Protein AF-A0A0F8YES4-F1 (afdb_monomer_lite)

pLDDT: mean 79.98, std 15.82, range [35.81, 98.56]

Sequence (348 aa):
ATSRLIADAHFGFDPLTAIQRDLWSKVSSFEAATKLSTAVISNTTQPALLSLVVGNRALFRGIHTVIKDFGASEAFATRSGAITNSVLREFRRSIGLEEASFGAKVLRRTGFTRQEKWNRIISAVIGREFAKDMFRLLKIKPTDTRVRRALKEWTALDPDDLLKKGALAEDDLLMAAKRMSDRTQFRTGPLDLPFAWQSSVGGRMLTLYKSFGFNQARLFRDSVLQEVRRGNLRPLLPLVTTVPLAGEFSANVKAFIFLRDRPTDLTERILEDYFSVGAIGIIEGMLQSAALGKGTEFFAGPILSEGGDVLDVIGSERPGREAIKEGLKRIPVAGRGLSKSFAEATKP

Foldseek 3Di:
DVVVLLVCLVVVNDPDDPVRVVVLLQVLLLCLLQVVLLVLLLLLQLLLLCCLQQNPVLSVVLVVVCVVCVPVLLVLLVVLVLQDPVLVVLLCVLSSNDCPGLNVVSCVVSCVSVSLSVSLSSQLSSLLSSLVVLLVVCVVPVPPPVSQCSCCQQQVDHSVVCVVVVDQDSNSSSSSSNSRSCLSSQRDDPVNDDPVLSSDSVSSSLCSLVSQLVSSVVSCCVSDVVCVVVVNRSSVVSLVPRQLVSLLVSVVVVCVQVVHDADPDPVSSSVSSNLSHHCSVVVVVCVVCVVVVNNVCNSCDCCVVVVVVLVVVVVPPPPSLVVSLVVLCPRTPCSPVSSVVSVVVPDD

Secondary structure (DSSP, 8-state):
-HHHHHHHHHTT---S-HHHHHHHHHHHHHHHHHHHHHHHHHHTTHHHHTHHHH-HHHHHHHHHHHHH-HHHHHHHHHHTTTT-HHHHHHHHHHTT--TTSHHHHHHHHTTHHHHHHHHHHHHHHHHHHHHHHHHHHHHH-TT-HHHHHHIIIII---HHHHHHH-S--HHHHHHHHHHHHHHHTT---GGGS-HHHHSSHHHHHHHHHHHHHHHHHHHHIIIIIHHHHTT--TTHHHHHHHHHHHHHHHHHHHHHHHT-PPPSSHHHHHHHHHHHSTTHHHHHHHHHHHHTT-HHHHHHHHHHHHHHHHHHHHHSSS-HHHHHHHHHHTSTTTHHHHHHHHHHHT--

Organism: NCBI:txid412755

Radius of gyration: 22.11 Å; chains: 1; bounding box: 58×51×66 Å

Structure (mmCIF, N/CA/C/O backbone):
data_AF-A0A0F8YES4-F1
#
_entry.id   AF-A0A0F8YES4-F1
#
loop_
_atom_site.group_PDB
_atom_site.id
_atom_site.type_symbol
_atom_site.label_atom_id
_atom_site.label_alt_id
_atom_site.label_comp_id
_atom_site.label_asym_id
_atom_site.label_entity_id
_atom_site.label_seq_id
_atom_site.pdbx_PDB_ins_code
_atom_site.Cartn_x
_atom_site.Cartn_y
_atom_site.Cartn_z
_atom_site.occupancy
_atom_site.B_iso_or_equiv
_atom_site.auth_seq_id
_atom_site.auth_comp_id
_atom_site.auth_asym_id
_atom_site.auth_atom_id
_atom_site.pdbx_PDB_model_num
ATOM 1 N N . ALA A 1 1 ? 13.432 -32.695 -22.407 1.00 54.34 1 ALA A N 1
ATOM 2 C CA . ALA A 1 1 ? 14.240 -31.494 -22.094 1.00 54.34 1 ALA A CA 1
ATOM 3 C C . ALA A 1 1 ? 13.732 -30.786 -20.835 1.00 54.34 1 ALA A C 1
ATOM 5 O O . ALA A 1 1 ? 14.486 -30.663 -19.880 1.00 54.34 1 ALA A O 1
ATOM 6 N N . THR A 1 2 ? 12.452 -30.408 -20.777 1.00 46.53 2 THR A N 1
ATOM 7 C CA . THR A 1 2 ? 11.837 -29.681 -19.648 1.00 46.53 2 THR A CA 1
ATOM 8 C C . THR A 1 2 ? 11.883 -30.438 -18.314 1.00 46.53 2 THR A C 1
ATOM 10 O O . THR A 1 2 ? 12.174 -29.844 -17.285 1.00 46.53 2 THR A O 1
ATOM 13 N N . SER A 1 3 ? 11.680 -31.759 -18.327 1.00 59.94 3 SER A N 1
ATOM 14 C CA . SER A 1 3 ? 11.769 -32.616 -17.133 1.00 59.94 3 SER A CA 1
ATOM 15 C C . SER A 1 3 ? 13.176 -32.678 -16.527 1.00 59.94 3 SER A C 1
ATOM 17 O O . SER A 1 3 ? 13.315 -32.694 -15.309 1.00 59.94 3 SER A O 1
ATOM 19 N N . ARG A 1 4 ? 14.218 -32.651 -17.369 1.00 61.50 4 ARG A N 1
ATOM 20 C CA . ARG A 1 4 ? 15.623 -32.646 -16.933 1.00 61.50 4 ARG A CA 1
ATOM 21 C C . ARG A 1 4 ? 16.019 -31.291 -16.346 1.00 61.50 4 ARG A C 1
ATOM 23 O O . ARG A 1 4 ? 16.571 -31.251 -15.264 1.00 61.50 4 ARG A O 1
ATOM 30 N N . LEU A 1 5 ? 15.596 -30.195 -16.980 1.00 57.53 5 LEU A N 1
ATOM 31 C CA . LEU A 1 5 ? 15.745 -28.824 -16.469 1.00 57.53 5 LEU A CA 1
ATOM 32 C C . LEU A 1 5 ? 15.110 -28.619 -15.082 1.00 57.53 5 LEU A C 1
ATOM 34 O O . LEU A 1 5 ? 15.689 -27.949 -14.234 1.00 57.53 5 LEU A O 1
ATOM 38 N N . ILE A 1 6 ? 13.926 -29.196 -14.849 1.00 59.00 6 ILE A N 1
ATOM 39 C CA . ILE A 1 6 ? 13.244 -29.135 -13.546 1.00 59.00 6 ILE A CA 1
ATOM 40 C C . ILE A 1 6 ? 13.984 -29.981 -12.503 1.00 59.00 6 ILE A C 1
ATOM 42 O O . ILE A 1 6 ? 14.136 -29.534 -11.369 1.00 59.00 6 ILE A O 1
ATOM 46 N N . ALA A 1 7 ? 14.458 -31.173 -12.878 1.00 69.75 7 ALA A N 1
ATOM 47 C CA . ALA A 1 7 ? 15.242 -32.029 -11.991 1.00 69.75 7 ALA A CA 1
ATOM 48 C C . ALA A 1 7 ? 16.592 -31.387 -11.623 1.00 69.75 7 ALA A C 1
ATOM 50 O O . ALA A 1 7 ? 16.930 -31.316 -10.448 1.00 69.75 7 ALA A O 1
ATOM 51 N N . ASP A 1 8 ? 17.317 -30.840 -12.597 1.00 69.94 8 ASP A N 1
ATOM 52 C CA . ASP A 1 8 ? 18.602 -30.167 -12.384 1.00 69.94 8 ASP A CA 1
ATOM 53 C C . ASP A 1 8 ? 18.431 -28.945 -11.466 1.00 69.94 8 ASP A C 1
ATOM 55 O O . ASP A 1 8 ? 19.148 -28.812 -10.474 1.00 69.94 8 ASP A O 1
ATOM 59 N N . ALA A 1 9 ? 17.394 -28.128 -11.697 1.00 60.19 9 ALA A N 1
ATOM 60 C CA . ALA A 1 9 ? 17.043 -27.025 -10.801 1.00 60.19 9 ALA A CA 1
ATOM 61 C C . ALA A 1 9 ? 16.655 -27.504 -9.387 1.00 60.19 9 ALA A C 1
ATOM 63 O O . ALA A 1 9 ? 16.973 -26.833 -8.405 1.00 60.19 9 ALA A O 1
ATOM 64 N N . HIS A 1 10 ? 15.996 -28.663 -9.263 1.00 66.44 10 HIS A N 1
ATOM 65 C CA . HIS A 1 10 ? 15.634 -29.264 -7.975 1.00 66.44 10 HIS A CA 1
ATOM 66 C C . HIS A 1 10 ? 16.863 -29.705 -7.167 1.00 66.44 10 HIS A C 1
ATOM 68 O O . HIS A 1 10 ? 16.873 -29.566 -5.946 1.00 66.44 10 HIS A O 1
ATOM 74 N N . PHE A 1 11 ? 17.920 -30.165 -7.841 1.00 76.69 11 PHE A N 1
ATOM 75 C CA . PHE A 1 11 ? 19.194 -30.540 -7.219 1.00 76.69 11 PHE A CA 1
ATOM 76 C C . PHE A 1 11 ? 20.197 -29.377 -7.115 1.00 76.69 11 PHE A C 1
ATOM 78 O O . PHE A 1 11 ? 21.345 -29.586 -6.731 1.00 76.69 11 PHE A O 1
ATOM 85 N N . GLY A 1 12 ? 19.778 -28.146 -7.431 1.00 66.00 12 GLY A N 1
ATOM 86 C CA . GLY A 1 12 ? 20.630 -26.959 -7.349 1.00 66.00 12 GLY A CA 1
ATOM 87 C C . GLY A 1 12 ? 21.681 -26.857 -8.458 1.00 66.00 12 GLY A C 1
ATOM 88 O O . GLY A 1 12 ? 22.558 -25.996 -8.382 1.00 66.00 12 GLY A O 1
ATOM 89 N N . PHE A 1 13 ? 21.598 -27.695 -9.495 1.00 72.06 13 PHE A N 1
ATOM 90 C CA . PHE A 1 13 ? 22.402 -27.527 -10.696 1.00 72.06 13 PHE A CA 1
ATOM 91 C C . PHE A 1 13 ? 21.829 -26.370 -11.502 1.00 72.06 13 PHE A C 1
ATOM 93 O O . PHE A 1 13 ? 20.668 -26.388 -11.905 1.00 72.06 13 PHE A O 1
ATOM 100 N N . ASP A 1 14 ? 22.651 -25.348 -11.720 1.00 66.19 14 ASP A N 1
ATOM 101 C CA . ASP A 1 14 ? 22.306 -24.247 -12.605 1.00 66.19 14 ASP A CA 1
ATOM 102 C C . ASP A 1 14 ? 22.480 -24.724 -14.054 1.00 66.19 14 ASP A C 1
ATOM 104 O O . ASP A 1 14 ? 23.613 -24.939 -14.495 1.00 66.19 14 ASP A O 1
ATOM 108 N N . PRO A 1 15 ? 21.386 -24.929 -14.807 1.00 67.75 15 PRO A N 1
ATOM 109 C CA . PRO A 1 15 ? 21.458 -25.460 -16.162 1.00 67.75 15 PRO A CA 1
ATOM 110 C C . PRO A 1 15 ? 21.992 -24.416 -17.154 1.00 67.75 15 PRO A C 1
ATOM 112 O O . PRO A 1 15 ? 22.186 -24.730 -18.329 1.00 67.75 15 PRO A O 1
ATOM 115 N N . LEU A 1 16 ? 22.192 -23.167 -16.712 1.00 74.31 16 LEU A N 1
ATOM 116 C CA . LEU A 1 16 ? 22.628 -22.072 -17.559 1.00 74.31 16 LEU A CA 1
ATOM 117 C C . LEU A 1 16 ? 24.151 -21.960 -17.585 1.00 74.31 16 LEU A C 1
ATOM 119 O O . LEU A 1 16 ? 24.831 -21.850 -16.560 1.00 74.31 16 LEU A O 1
ATOM 123 N N . THR A 1 17 ? 24.699 -21.868 -18.793 1.00 82.75 17 THR A N 1
ATOM 124 C CA . THR A 1 17 ? 26.107 -21.508 -18.971 1.00 82.75 17 THR A CA 1
ATOM 125 C C . THR A 1 17 ? 26.378 -20.104 -18.412 1.00 82.75 17 THR A C 1
ATOM 127 O O . THR A 1 17 ? 25.471 -19.280 -18.265 1.00 82.75 17 THR A O 1
ATOM 130 N N . ALA A 1 18 ? 27.640 -19.787 -18.099 1.00 78.56 18 ALA A N 1
ATOM 131 C CA . ALA A 1 18 ? 28.016 -18.447 -17.630 1.00 78.56 18 ALA A CA 1
ATOM 132 C C . ALA A 1 18 ? 27.564 -17.335 -18.604 1.00 78.56 18 ALA A C 1
ATOM 134 O O . ALA A 1 18 ? 27.086 -16.289 -18.172 1.00 78.56 18 ALA A O 1
ATOM 135 N N . ILE A 1 19 ? 27.633 -17.606 -19.912 1.00 75.38 19 ILE A N 1
ATOM 136 C CA . ILE A 1 19 ? 27.174 -16.699 -20.973 1.00 75.38 19 ILE A CA 1
ATOM 137 C C . ILE A 1 19 ? 25.654 -16.520 -20.921 1.00 75.38 19 ILE A C 1
ATOM 139 O O . ILE A 1 19 ? 25.164 -15.394 -20.979 1.00 75.38 19 ILE A O 1
ATOM 143 N N . GLN A 1 20 ? 24.897 -17.611 -20.773 1.00 76.06 20 GLN A N 1
ATOM 144 C CA . GLN A 1 20 ? 23.442 -17.534 -20.654 1.00 76.06 20 GLN A CA 1
ATOM 145 C C . GLN A 1 20 ? 23.027 -16.752 -19.407 1.00 76.06 20 GLN A C 1
ATOM 147 O O . GLN A 1 20 ? 22.121 -15.932 -19.491 1.00 76.06 20 GLN A O 1
ATOM 152 N N . ARG A 1 21 ? 23.705 -16.942 -18.269 1.00 76.06 21 ARG A N 1
ATOM 153 C CA . ARG A 1 21 ? 23.451 -16.161 -17.049 1.00 76.06 21 ARG A CA 1
ATOM 154 C C . ARG A 1 21 ? 23.686 -14.670 -17.235 1.00 76.06 21 ARG A C 1
ATOM 156 O O . ARG A 1 21 ? 22.843 -13.874 -16.827 1.00 76.06 21 ARG A O 1
ATOM 163 N N . ASP A 1 22 ? 24.806 -14.293 -17.842 1.00 77.12 22 ASP A N 1
ATOM 164 C CA . ASP A 1 22 ? 25.120 -12.888 -18.108 1.00 77.12 22 ASP A CA 1
ATOM 165 C C . ASP A 1 22 ? 24.090 -12.258 -19.059 1.00 77.12 22 ASP A C 1
ATOM 167 O O . ASP A 1 22 ? 23.549 -11.185 -18.775 1.00 77.12 22 ASP A O 1
ATOM 171 N N . LEU A 1 23 ? 23.732 -12.961 -20.139 1.00 75.19 23 LEU A N 1
ATOM 172 C CA . LEU A 1 23 ? 22.692 -12.519 -21.067 1.00 75.19 23 LEU A CA 1
ATOM 173 C C . LEU A 1 23 ? 21.337 -12.363 -20.360 1.00 75.19 23 LEU A C 1
ATOM 175 O O . LEU A 1 23 ? 20.699 -11.316 -20.477 1.00 75.19 23 LEU A O 1
ATOM 179 N N . TRP A 1 24 ? 20.924 -13.355 -19.569 1.00 74.00 24 TRP A N 1
ATOM 180 C CA . TRP A 1 24 ? 19.676 -13.312 -18.806 1.00 74.00 24 TRP A CA 1
ATOM 181 C C . TRP A 1 24 ? 19.656 -12.187 -17.777 1.00 74.00 24 TRP A C 1
ATOM 183 O O . TRP A 1 24 ? 18.638 -11.512 -17.639 1.00 74.00 24 TRP A O 1
ATOM 193 N N . SER A 1 25 ? 20.766 -11.941 -17.083 1.00 76.12 25 SER A N 1
ATOM 194 C CA . SER A 1 25 ? 20.894 -10.829 -16.138 1.00 76.12 25 SER A CA 1
ATOM 195 C C . SER A 1 25 ? 20.728 -9.476 -16.837 1.00 76.12 25 SER A C 1
ATOM 197 O O . SER A 1 25 ? 20.032 -8.590 -16.330 1.00 76.12 25 SER A O 1
ATOM 199 N N . LYS A 1 26 ? 21.288 -9.324 -18.044 1.00 77.69 26 LYS A N 1
ATOM 200 C CA . LYS A 1 26 ? 21.154 -8.112 -18.866 1.00 77.69 26 LYS A CA 1
ATOM 201 C C . LYS A 1 26 ? 19.730 -7.910 -19.376 1.00 77.69 26 LYS A C 1
ATOM 203 O O . LYS A 1 26 ? 19.202 -6.809 -19.222 1.00 77.69 26 LYS A O 1
ATOM 208 N N . VAL A 1 27 ? 19.097 -8.954 -19.914 1.00 77.94 27 VAL A N 1
ATOM 209 C CA . VAL A 1 27 ? 17.692 -8.913 -20.360 1.00 77.94 27 VAL A CA 1
ATOM 210 C C . VAL A 1 27 ? 16.773 -8.602 -19.181 1.00 77.94 27 VAL A C 1
ATOM 212 O O . VAL A 1 27 ? 15.973 -7.673 -19.257 1.00 77.94 27 VAL A O 1
ATOM 215 N N . SER A 1 28 ? 16.961 -9.283 -18.048 1.00 75.44 28 SER A N 1
ATOM 216 C CA . SER A 1 28 ? 16.173 -9.047 -16.834 1.00 75.44 28 SER A CA 1
ATOM 217 C C . SER A 1 28 ? 16.349 -7.631 -16.303 1.00 75.44 28 SER A C 1
ATOM 219 O O . SER A 1 28 ? 15.376 -6.974 -15.946 1.00 75.44 28 SER A O 1
ATOM 221 N N . SER A 1 29 ? 17.583 -7.124 -16.306 1.00 74.06 29 SER A N 1
ATOM 222 C CA . SER A 1 29 ? 17.889 -5.747 -15.918 1.00 74.06 29 SER A CA 1
ATOM 223 C C . SER A 1 29 ? 17.248 -4.722 -16.851 1.00 74.06 29 SER A C 1
ATOM 225 O O . SER A 1 29 ? 16.812 -3.673 -16.380 1.00 74.06 29 SER A O 1
ATOM 227 N N . PHE A 1 30 ? 17.198 -4.997 -18.156 1.00 78.06 30 PHE A N 1
ATOM 228 C CA . PHE A 1 30 ? 16.570 -4.125 -19.147 1.00 78.06 30 PHE A CA 1
ATOM 229 C C . PHE A 1 30 ? 15.042 -4.136 -19.033 1.00 78.06 30 PHE A C 1
ATOM 231 O O . PHE A 1 30 ? 14.427 -3.069 -19.005 1.00 78.06 30 PHE A O 1
ATOM 238 N N . GLU A 1 31 ? 14.427 -5.310 -18.897 1.00 78.06 31 GLU A N 1
ATOM 239 C CA . GLU A 1 31 ? 12.991 -5.428 -18.636 1.00 78.06 31 GLU A CA 1
ATOM 240 C C . GLU A 1 31 ? 12.604 -4.746 -17.323 1.00 78.06 31 GLU A C 1
ATOM 242 O O . GLU A 1 31 ? 11.646 -3.981 -17.277 1.00 78.06 31 GLU A O 1
ATOM 247 N N . ALA A 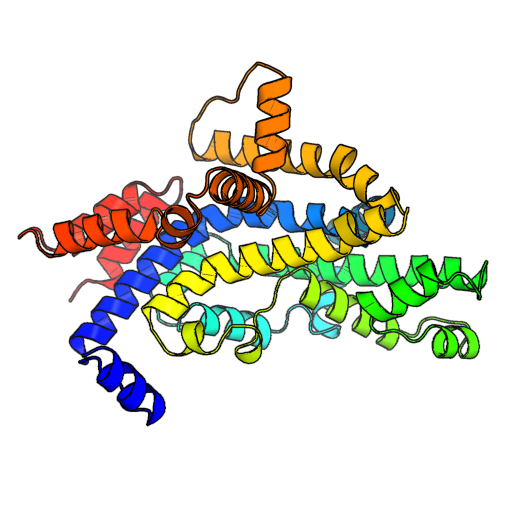1 32 ? 13.363 -4.989 -16.252 1.00 74.06 32 ALA A N 1
ATOM 248 C CA . ALA A 1 32 ? 13.165 -4.316 -14.978 1.00 74.06 32 ALA A CA 1
ATOM 249 C C . ALA A 1 32 ? 13.298 -2.798 -15.149 1.00 74.06 32 ALA A C 1
ATOM 251 O O . ALA A 1 32 ? 12.436 -2.055 -14.704 1.00 74.06 32 ALA A O 1
ATOM 252 N N . ALA A 1 33 ? 14.327 -2.313 -15.842 1.00 74.44 33 ALA A N 1
ATOM 253 C CA . ALA A 1 33 ? 14.515 -0.888 -16.099 1.00 74.44 33 ALA A CA 1
ATOM 254 C C . ALA A 1 33 ? 13.335 -0.253 -16.856 1.00 74.44 33 ALA A C 1
ATOM 256 O O . ALA A 1 33 ? 12.814 0.774 -16.425 1.00 74.44 33 ALA A O 1
ATOM 257 N N . THR A 1 34 ? 12.912 -0.858 -17.965 1.00 74.31 34 THR A N 1
ATOM 258 C CA . THR A 1 34 ? 11.830 -0.355 -18.827 1.00 74.31 34 THR A CA 1
ATOM 259 C C . THR A 1 34 ? 10.483 -0.411 -18.111 1.00 74.31 34 THR A C 1
ATOM 261 O O . THR A 1 34 ? 9.856 0.628 -17.896 1.00 74.31 34 THR A O 1
ATOM 264 N N . LYS A 1 35 ? 10.065 -1.592 -17.652 1.00 74.38 35 LYS A N 1
ATOM 265 C CA . LYS A 1 35 ? 8.746 -1.805 -17.046 1.00 74.38 35 LYS A CA 1
ATOM 266 C C . LYS A 1 35 ? 8.640 -1.204 -15.644 1.00 74.38 35 LYS A C 1
ATOM 268 O O . LYS A 1 35 ? 7.588 -0.683 -15.290 1.00 74.38 35 LYS A O 1
ATOM 273 N N . LEU A 1 36 ? 9.703 -1.197 -14.831 1.00 73.25 36 LEU A N 1
ATOM 274 C CA . LEU A 1 36 ? 9.626 -0.546 -13.515 1.00 73.25 36 LEU A CA 1
ATOM 275 C C . LEU A 1 36 ? 9.651 0.979 -13.623 1.00 73.25 36 LEU A C 1
ATOM 277 O O . LEU A 1 36 ? 9.106 1.646 -12.747 1.00 73.25 36 LEU A O 1
ATOM 281 N N . SER A 1 37 ? 10.231 1.547 -14.688 1.00 69.25 37 SER A N 1
ATOM 282 C CA . SER A 1 37 ? 10.162 2.996 -14.912 1.00 69.25 37 SER A CA 1
ATOM 283 C C . SER A 1 37 ? 8.729 3.477 -15.157 1.00 69.25 37 SER A C 1
ATOM 285 O O . SER A 1 37 ? 8.350 4.523 -14.637 1.00 69.25 37 SER A O 1
ATOM 287 N N . THR A 1 38 ? 7.901 2.688 -15.848 1.00 69.88 38 THR A N 1
ATOM 288 C CA . THR A 1 38 ? 6.464 2.972 -15.985 1.00 69.88 38 THR A CA 1
ATOM 289 C C . THR A 1 38 ? 5.684 2.567 -14.734 1.00 69.88 38 THR A C 1
ATOM 291 O O . THR A 1 38 ? 4.716 3.240 -14.371 1.00 69.88 38 THR A O 1
ATOM 294 N N . ALA A 1 39 ? 6.139 1.533 -14.014 1.00 75.00 39 ALA A N 1
ATOM 295 C CA . ALA A 1 39 ? 5.530 1.102 -12.760 1.00 75.00 39 ALA A CA 1
ATOM 296 C C . ALA A 1 39 ? 5.597 2.166 -11.659 1.00 75.00 39 ALA A C 1
ATOM 298 O O . ALA A 1 39 ? 4.693 2.189 -10.835 1.00 75.00 39 ALA A O 1
ATOM 299 N N . VAL A 1 40 ? 6.594 3.067 -11.664 1.00 77.25 40 VAL A N 1
ATOM 300 C CA . VAL A 1 40 ? 6.631 4.280 -10.814 1.00 77.25 40 VAL A CA 1
ATOM 301 C C . VAL A 1 40 ? 5.272 4.980 -10.857 1.00 77.25 40 VAL A C 1
ATOM 303 O O . VAL A 1 40 ? 4.650 5.208 -9.826 1.00 77.25 40 VAL A O 1
ATOM 306 N N . ILE A 1 41 ? 4.734 5.241 -12.048 1.00 71.75 41 ILE A N 1
ATOM 307 C CA . ILE A 1 41 ? 3.496 6.016 -12.184 1.00 71.75 41 ILE A CA 1
ATOM 308 C C . ILE A 1 41 ? 2.292 5.244 -11.629 1.00 71.75 41 ILE A C 1
ATOM 310 O O . ILE A 1 41 ? 1.465 5.804 -10.906 1.00 71.75 41 ILE A O 1
ATOM 314 N N . SER A 1 42 ? 2.218 3.942 -11.912 1.00 75.12 42 SER A N 1
ATOM 315 C CA . SER A 1 42 ? 1.170 3.079 -11.358 1.00 75.12 42 SER A CA 1
ATOM 316 C C . SER A 1 42 ? 1.295 2.941 -9.835 1.00 75.12 42 SER A C 1
ATOM 318 O O . SER A 1 42 ? 0.282 2.952 -9.133 1.00 75.12 42 SER A O 1
ATOM 320 N N . ASN A 1 43 ? 2.518 2.912 -9.294 1.00 81.94 43 ASN A N 1
ATOM 321 C CA . ASN A 1 43 ? 2.772 2.851 -7.856 1.00 81.94 43 ASN A CA 1
ATOM 322 C C . ASN A 1 43 ? 2.322 4.110 -7.118 1.00 81.94 43 ASN A C 1
ATOM 324 O O . ASN A 1 43 ? 2.000 4.025 -5.934 1.00 81.94 43 ASN A O 1
ATOM 328 N N . THR A 1 44 ? 2.268 5.268 -7.781 1.00 80.62 44 THR A N 1
ATOM 329 C CA . THR A 1 44 ? 1.897 6.539 -7.131 1.00 80.62 44 THR A CA 1
ATOM 330 C C . THR A 1 44 ? 0.453 6.515 -6.653 1.00 80.62 44 THR A C 1
ATOM 332 O O . THR A 1 44 ? 0.093 7.213 -5.713 1.00 80.62 44 THR A O 1
ATOM 335 N N . THR A 1 45 ? -0.368 5.670 -7.274 1.00 82.25 45 THR A N 1
ATOM 336 C CA . THR A 1 45 ? -1.782 5.510 -6.932 1.00 82.25 45 THR A CA 1
ATOM 337 C C . THR A 1 45 ? -2.035 4.472 -5.845 1.00 82.25 45 THR A C 1
ATOM 339 O O . THR A 1 45 ? -3.137 4.425 -5.304 1.00 82.25 45 THR A O 1
ATOM 342 N N . GLN A 1 46 ? -1.034 3.670 -5.457 1.00 84.00 46 GLN A N 1
ATOM 343 C CA . GLN A 1 46 ? -1.205 2.656 -4.411 1.00 84.00 46 GLN A CA 1
ATOM 344 C C . GLN A 1 46 ? -1.761 3.219 -3.094 1.00 84.00 46 GLN A C 1
ATOM 346 O O . GLN A 1 46 ? -2.641 2.568 -2.528 1.00 84.00 46 GLN A O 1
ATOM 351 N N . PRO A 1 47 ? -1.338 4.404 -2.595 1.00 88.94 47 PRO A N 1
ATOM 352 C CA . PRO A 1 47 ? -1.936 4.991 -1.400 1.00 88.94 47 PRO A CA 1
ATOM 353 C C . PRO A 1 47 ? -3.454 5.151 -1.494 1.00 88.94 47 PRO A C 1
ATOM 355 O O . PRO A 1 47 ? -4.154 4.969 -0.501 1.00 88.94 47 PRO A O 1
ATOM 358 N N . ALA A 1 48 ? -3.986 5.427 -2.686 1.00 88.94 48 ALA A N 1
ATOM 359 C CA . ALA A 1 48 ? -5.422 5.541 -2.894 1.00 88.94 48 ALA A CA 1
ATOM 360 C C . ALA A 1 48 ? -6.140 4.207 -2.666 1.00 88.94 48 ALA A C 1
ATOM 362 O O . ALA A 1 48 ? -7.218 4.201 -2.078 1.00 88.94 48 ALA A O 1
ATOM 363 N N . LEU A 1 49 ? -5.531 3.071 -3.021 1.00 88.69 49 LEU A N 1
ATOM 364 C CA . LEU A 1 49 ? -6.107 1.745 -2.771 1.00 88.69 49 LEU A CA 1
ATOM 365 C C . LEU A 1 49 ? -6.211 1.416 -1.275 1.00 88.69 49 LEU A C 1
ATOM 367 O O . LEU A 1 49 ? -7.091 0.647 -0.890 1.00 88.69 49 LEU A O 1
ATOM 371 N N . LEU A 1 50 ? -5.402 2.040 -0.403 1.00 92.25 50 LEU A N 1
ATOM 372 C CA . LEU A 1 50 ? -5.581 1.888 1.047 1.00 92.25 50 LEU A CA 1
ATOM 373 C C . LEU A 1 50 ? -6.945 2.401 1.520 1.00 92.25 50 LEU A C 1
ATOM 375 O O . LEU A 1 50 ? -7.448 1.917 2.533 1.00 92.25 50 LEU A O 1
ATOM 379 N N . SER A 1 51 ? -7.580 3.329 0.797 1.00 94.00 51 SER A N 1
ATOM 380 C CA . SER A 1 51 ? -8.927 3.793 1.144 1.00 94.00 51 SER A CA 1
ATOM 381 C C . SER A 1 51 ? -9.965 2.668 1.153 1.00 94.00 51 SER A C 1
ATOM 383 O O . SER A 1 51 ? -10.884 2.718 1.968 1.00 94.00 51 SER A O 1
ATOM 385 N N . LEU A 1 52 ? -9.783 1.623 0.336 1.00 91.81 52 LEU A N 1
ATOM 386 C CA . LEU A 1 52 ? -10.651 0.439 0.301 1.00 91.81 52 LEU A CA 1
ATOM 387 C C . LEU A 1 52 ? -10.630 -0.328 1.624 1.00 91.81 52 LEU A C 1
ATOM 389 O O . LEU A 1 52 ? -11.619 -0.946 2.007 1.00 91.81 52 LEU A O 1
ATOM 393 N N . VAL A 1 53 ? -9.501 -0.262 2.327 1.00 92.12 53 VAL A N 1
ATOM 394 C CA . VAL A 1 53 ? -9.274 -0.933 3.605 1.00 92.12 53 VAL A CA 1
ATOM 395 C C . VAL A 1 53 ? -9.653 -0.021 4.765 1.00 92.12 53 VAL A C 1
ATOM 397 O O . VAL A 1 53 ? -10.460 -0.371 5.624 1.00 92.12 53 VAL A O 1
ATOM 400 N N . VAL A 1 54 ? -9.042 1.163 4.808 1.00 93.88 54 VAL A N 1
ATOM 401 C CA . VAL A 1 54 ? -9.063 2.027 5.994 1.00 93.88 54 VAL A CA 1
ATOM 402 C C . VAL A 1 54 ? -10.158 3.093 5.938 1.00 93.88 54 VAL A C 1
ATOM 404 O O . VAL A 1 54 ? -10.486 3.723 6.947 1.00 93.88 54 VAL A O 1
ATOM 407 N N . GLY A 1 55 ? -10.766 3.287 4.768 1.00 93.56 55 GLY A N 1
ATOM 408 C CA . GLY A 1 55 ? -11.658 4.400 4.471 1.00 93.56 55 GLY A CA 1
ATOM 409 C C . GLY A 1 55 ? -10.922 5.726 4.250 1.00 93.56 55 GLY A C 1
ATOM 410 O O . GLY A 1 55 ? -9.794 5.947 4.697 1.00 93.56 55 GLY A O 1
ATOM 411 N N . ASN A 1 56 ? -11.617 6.661 3.605 1.00 93.69 56 ASN A N 1
ATOM 412 C CA . ASN A 1 56 ? -11.068 7.959 3.197 1.00 93.69 56 ASN A CA 1
ATOM 413 C C . ASN A 1 56 ? -10.548 8.791 4.374 1.00 93.69 56 ASN A C 1
ATOM 415 O O . ASN A 1 56 ? -9.510 9.437 4.279 1.00 93.69 56 ASN A O 1
ATOM 419 N N . ARG A 1 57 ? -11.240 8.757 5.518 1.00 93.44 57 ARG A N 1
ATOM 420 C CA . ARG A 1 57 ? -10.877 9.574 6.684 1.00 93.44 57 ARG A CA 1
ATOM 421 C C . ARG A 1 57 ? -9.504 9.209 7.258 1.00 93.44 57 ARG A C 1
ATOM 423 O O . ARG A 1 57 ? -8.785 10.099 7.711 1.00 93.44 57 ARG A O 1
ATOM 430 N N . ALA A 1 58 ? -9.170 7.920 7.312 1.00 93.75 58 ALA A N 1
ATOM 431 C CA . ALA A 1 58 ? -7.867 7.460 7.789 1.00 93.75 58 ALA A CA 1
ATOM 432 C C . ALA A 1 58 ? -6.782 7.724 6.735 1.00 93.75 58 ALA A C 1
ATOM 434 O O . ALA A 1 58 ? -5.715 8.223 7.087 1.00 93.75 58 ALA A O 1
ATOM 435 N N . LEU A 1 59 ? -7.096 7.496 5.452 1.00 94.00 59 LEU A N 1
ATOM 436 C CA . LEU A 1 59 ? -6.214 7.820 4.329 1.00 94.00 59 LEU A CA 1
ATOM 437 C C . LEU A 1 59 ? -5.793 9.298 4.343 1.00 94.00 59 LEU A C 1
ATOM 439 O O . LEU A 1 59 ? -4.604 9.597 4.426 1.00 94.00 59 LEU A O 1
ATOM 443 N N . PHE A 1 60 ? -6.754 10.226 4.309 1.00 94.50 60 PHE A N 1
ATOM 444 C CA . PHE A 1 60 ? -6.459 11.657 4.213 1.00 94.50 60 PHE A CA 1
ATOM 445 C C . PHE A 1 60 ? -5.751 12.196 5.453 1.00 94.50 60 PHE A C 1
ATOM 447 O O . PHE A 1 60 ? -4.834 13.001 5.316 1.00 94.50 60 PHE A O 1
ATOM 454 N N . ARG A 1 61 ? -6.103 11.725 6.658 1.00 96.31 61 ARG A N 1
ATOM 455 C CA . ARG A 1 61 ? -5.340 12.076 7.866 1.00 96.31 61 ARG A CA 1
ATOM 456 C C . ARG A 1 61 ? -3.914 11.559 7.807 1.00 96.31 61 ARG A C 1
ATOM 458 O O . ARG A 1 61 ? -3.011 12.310 8.150 1.00 96.31 61 ARG A O 1
ATOM 465 N N . GLY A 1 62 ? -3.713 10.319 7.361 1.00 95.50 62 GLY A N 1
ATOM 466 C CA . GLY A 1 62 ? -2.380 9.747 7.225 1.00 95.50 62 GLY A CA 1
ATOM 467 C C . GLY A 1 62 ? -1.518 10.543 6.247 1.00 95.50 62 GLY A C 1
ATOM 468 O O . GLY A 1 62 ? -0.415 10.949 6.604 1.00 95.50 62 GLY A O 1
ATOM 469 N N . ILE A 1 63 ? -2.055 10.858 5.064 1.00 94.69 63 ILE A N 1
ATOM 470 C CA . ILE A 1 63 ? -1.387 11.711 4.068 1.00 94.69 63 ILE A CA 1
ATOM 471 C C . ILE A 1 63 ? -1.084 13.093 4.653 1.00 94.69 63 ILE A C 1
ATOM 473 O O . ILE A 1 63 ? 0.056 13.544 4.595 1.00 94.69 63 ILE A O 1
ATOM 477 N N . HIS A 1 64 ? -2.073 13.747 5.266 1.00 96.38 64 HIS A N 1
ATOM 478 C CA . HIS A 1 64 ? -1.889 15.058 5.884 1.00 96.38 64 HIS A CA 1
ATOM 479 C C . HIS A 1 64 ? -0.806 15.033 6.972 1.00 96.38 64 HIS A C 1
ATOM 481 O O . HIS A 1 64 ? 0.003 15.952 7.049 1.00 96.38 64 HIS A O 1
ATOM 487 N N . THR A 1 65 ? -0.737 13.980 7.795 1.00 97.38 65 THR A N 1
ATOM 488 C CA . THR A 1 65 ? 0.330 13.836 8.793 1.00 97.38 65 THR A CA 1
ATOM 489 C C . THR A 1 65 ? 1.708 13.700 8.149 1.00 97.38 65 THR A C 1
ATOM 491 O O . THR A 1 65 ? 2.639 14.350 8.615 1.00 97.38 65 THR A O 1
ATOM 494 N N . VAL A 1 66 ? 1.837 12.926 7.068 1.00 96.44 66 VAL A N 1
ATOM 495 C CA . VAL A 1 66 ? 3.106 12.798 6.333 1.00 96.44 66 VAL A CA 1
ATOM 496 C C . VAL A 1 66 ? 3.528 14.124 5.701 1.00 96.44 66 VAL A C 1
ATOM 498 O O . VAL A 1 66 ? 4.706 14.460 5.745 1.00 96.44 66 VAL A O 1
ATOM 501 N N . ILE A 1 67 ? 2.584 14.890 5.146 1.00 95.88 67 ILE A N 1
ATOM 502 C CA . ILE A 1 67 ? 2.861 16.210 4.558 1.00 95.88 67 ILE A CA 1
ATOM 503 C C . ILE A 1 67 ? 3.274 17.214 5.638 1.00 95.88 67 ILE A C 1
ATOM 505 O O . ILE A 1 67 ? 4.225 17.964 5.444 1.00 95.88 67 ILE A O 1
ATOM 509 N N . LYS A 1 68 ? 2.567 17.229 6.774 1.00 97.81 68 LYS A N 1
ATOM 510 C CA . LYS A 1 68 ? 2.824 18.173 7.866 1.00 97.81 68 LYS A CA 1
ATOM 511 C C . LYS A 1 68 ? 4.174 17.928 8.540 1.00 97.81 68 LYS A C 1
ATOM 513 O O . LYS A 1 68 ? 4.845 18.886 8.903 1.00 97.81 68 LYS A O 1
ATOM 518 N N . ASP A 1 69 ? 4.538 16.665 8.744 1.00 97.75 69 ASP A N 1
ATOM 519 C CA . ASP A 1 69 ? 5.777 16.288 9.421 1.00 97.75 69 ASP A CA 1
ATOM 520 C C . ASP A 1 69 ? 6.347 14.997 8.822 1.00 97.75 69 ASP A C 1
ATOM 522 O O . ASP A 1 69 ? 6.137 13.876 9.312 1.00 97.75 69 ASP A O 1
ATOM 526 N N . PHE A 1 70 ? 7.057 15.167 7.707 1.00 96.69 70 PHE A N 1
ATOM 527 C CA . PHE A 1 70 ? 7.680 14.058 6.996 1.00 96.69 70 PHE A CA 1
ATOM 528 C C . PHE A 1 70 ? 8.766 13.383 7.842 1.00 96.69 70 PHE A C 1
ATOM 530 O O . PHE A 1 70 ? 8.825 12.156 7.877 1.00 96.69 70 PHE A O 1
ATOM 537 N N . GLY A 1 71 ? 9.576 14.163 8.568 1.00 97.44 71 GLY A N 1
ATOM 538 C CA . GLY A 1 71 ? 10.678 13.648 9.384 1.00 97.44 71 GLY A CA 1
ATOM 539 C C . GLY A 1 71 ? 10.193 12.740 10.515 1.00 97.44 71 GLY A C 1
ATOM 540 O O . GLY A 1 71 ? 10.681 11.617 10.662 1.00 97.44 71 GLY A O 1
ATOM 541 N N . ALA A 1 72 ? 9.170 13.160 11.268 1.00 98.19 72 ALA A N 1
ATOM 542 C CA . ALA A 1 72 ? 8.584 12.318 12.310 1.00 98.19 72 ALA A CA 1
ATOM 543 C C . ALA A 1 72 ? 7.865 11.091 11.728 1.00 98.19 72 ALA A C 1
ATOM 545 O O . ALA A 1 72 ? 7.916 10.003 12.309 1.00 98.19 72 ALA A O 1
ATOM 546 N N . SER A 1 73 ? 7.215 11.242 10.572 1.00 98.00 73 SER A N 1
ATOM 547 C CA . SER A 1 73 ? 6.546 10.139 9.875 1.00 98.00 73 SER A CA 1
ATOM 548 C C . SER A 1 73 ? 7.535 9.083 9.379 1.00 98.00 73 SER A C 1
ATOM 550 O O . SER A 1 73 ? 7.295 7.885 9.538 1.00 98.00 73 SER A O 1
ATOM 552 N N . GLU A 1 74 ? 8.669 9.513 8.832 1.00 96.94 74 GLU A N 1
ATOM 553 C CA . GLU A 1 74 ? 9.770 8.647 8.422 1.00 96.94 74 GLU A CA 1
ATOM 554 C C . GLU A 1 74 ? 10.415 7.949 9.624 1.00 96.94 74 GLU A C 1
ATOM 556 O O . GLU A 1 74 ? 10.629 6.734 9.587 1.00 96.94 74 GLU A O 1
ATOM 561 N N . ALA A 1 75 ? 10.676 8.677 10.713 1.00 97.25 75 ALA A N 1
ATOM 562 C CA . ALA A 1 75 ? 11.213 8.095 11.939 1.00 97.25 75 ALA A CA 1
ATOM 563 C C . ALA A 1 75 ? 10.269 7.022 12.504 1.00 97.25 75 ALA A C 1
ATOM 565 O O . ALA A 1 75 ? 10.706 5.916 12.822 1.00 97.25 75 ALA A O 1
ATOM 566 N N . PHE A 1 76 ? 8.965 7.303 12.554 1.00 98.12 76 PHE A N 1
ATOM 567 C CA . PHE A 1 76 ? 7.948 6.341 12.975 1.00 98.12 76 PHE A CA 1
ATOM 568 C C . PHE A 1 76 ? 7.902 5.106 12.060 1.00 98.12 76 PHE A C 1
ATOM 570 O O . PHE A 1 76 ? 7.942 3.973 12.542 1.00 98.12 76 PHE A O 1
ATOM 577 N N . ALA A 1 77 ? 7.886 5.304 10.738 1.00 96.94 77 ALA A N 1
ATOM 578 C CA . ALA A 1 77 ? 7.911 4.204 9.776 1.00 96.94 77 ALA A CA 1
ATOM 579 C C . ALA A 1 77 ? 9.188 3.354 9.917 1.00 96.94 77 ALA A C 1
ATOM 581 O O . ALA A 1 77 ? 9.125 2.126 9.825 1.00 96.94 77 ALA A O 1
ATOM 582 N N . THR A 1 78 ? 10.330 3.982 10.205 1.00 96.12 78 THR A N 1
ATOM 583 C CA . THR A 1 78 ? 11.598 3.289 10.470 1.00 96.12 78 THR A CA 1
ATOM 584 C C . THR A 1 78 ? 11.512 2.447 11.739 1.00 96.12 78 THR A C 1
ATOM 586 O O . THR A 1 78 ? 11.815 1.257 11.678 1.00 96.12 78 THR A O 1
ATOM 589 N N . ARG A 1 79 ? 11.027 3.016 12.855 1.00 97.00 79 ARG A N 1
ATOM 590 C CA . ARG A 1 79 ? 10.842 2.284 14.124 1.00 97.00 79 ARG A CA 1
ATOM 591 C C . ARG A 1 79 ? 9.882 1.105 13.984 1.00 97.00 79 ARG A C 1
ATOM 593 O O . ARG A 1 79 ? 10.132 0.052 14.552 1.00 97.00 79 ARG A O 1
ATOM 600 N N . SER A 1 80 ? 8.829 1.248 13.177 1.00 97.00 80 SER A N 1
ATOM 601 C CA . SER A 1 80 ? 7.888 0.147 12.913 1.00 97.00 80 SER A CA 1
ATOM 602 C C . SER A 1 80 ? 8.494 -0.979 12.068 1.00 97.00 80 SER A C 1
ATOM 604 O O . SER A 1 80 ? 7.899 -2.039 11.914 1.00 97.00 80 SER A O 1
ATOM 606 N N . GLY A 1 81 ? 9.662 -0.756 11.463 1.00 95.25 81 GLY A N 1
ATOM 607 C CA . GLY A 1 81 ? 10.273 -1.692 10.530 1.00 95.25 81 GLY A CA 1
ATOM 608 C C . GLY A 1 81 ? 9.641 -1.685 9.131 1.00 95.25 81 GLY A C 1
ATOM 609 O O . GLY A 1 81 ? 9.962 -2.546 8.312 1.00 95.25 81 GLY A O 1
ATOM 610 N N . ALA A 1 82 ? 8.758 -0.727 8.828 1.00 93.31 82 ALA A N 1
ATOM 611 C CA . ALA A 1 82 ? 8.079 -0.621 7.535 1.00 93.31 82 ALA A CA 1
ATOM 612 C C . ALA A 1 82 ? 9.015 -0.203 6.383 1.00 93.31 82 ALA A C 1
ATOM 614 O O . ALA A 1 82 ? 8.719 -0.509 5.227 1.00 93.31 82 ALA A O 1
ATOM 615 N N . ILE A 1 83 ? 10.125 0.482 6.691 1.00 91.44 83 ILE A N 1
ATOM 616 C CA . ILE A 1 83 ? 11.107 0.996 5.714 1.00 91.44 83 ILE A CA 1
ATOM 617 C C . ILE A 1 83 ? 12.555 0.584 6.018 1.00 91.44 83 ILE A C 1
ATOM 619 O O . ILE A 1 83 ? 13.490 1.346 5.775 1.00 91.44 83 ILE A O 1
ATOM 623 N N . THR A 1 84 ? 12.780 -0.618 6.552 1.00 84.81 84 THR A N 1
ATOM 624 C CA . THR A 1 84 ? 14.152 -1.094 6.784 1.00 84.81 84 THR A CA 1
ATOM 625 C C . THR A 1 84 ? 14.906 -1.311 5.471 1.00 84.81 84 THR A C 1
ATOM 627 O O . THR A 1 84 ? 14.354 -1.736 4.452 1.00 84.81 84 THR A O 1
ATOM 630 N N . ASN A 1 85 ? 16.221 -1.084 5.503 1.00 78.06 85 ASN A N 1
ATOM 631 C CA . ASN A 1 85 ? 17.093 -1.362 4.359 1.00 78.06 85 ASN A CA 1
ATOM 632 C C . ASN A 1 85 ? 17.052 -2.839 3.938 1.00 78.06 85 ASN A C 1
ATOM 634 O O . ASN A 1 85 ? 17.269 -3.140 2.767 1.00 78.06 85 ASN A O 1
ATOM 638 N N . SER A 1 86 ? 16.765 -3.759 4.867 1.00 75.88 86 SER A N 1
ATOM 639 C CA . SER A 1 86 ? 16.583 -5.178 4.553 1.00 75.88 86 SER A CA 1
ATOM 640 C C . SER A 1 86 ? 15.365 -5.411 3.666 1.00 75.88 86 SER A C 1
ATOM 642 O O . SER A 1 86 ? 15.489 -6.133 2.687 1.00 75.88 86 SER A O 1
ATOM 644 N N . VAL A 1 87 ? 14.241 -4.733 3.917 1.00 71.44 87 VAL A N 1
ATOM 645 C CA . VAL A 1 87 ? 13.031 -4.830 3.083 1.00 71.44 87 VAL A CA 1
ATOM 646 C C . VAL A 1 87 ? 13.294 -4.323 1.666 1.00 71.44 87 VAL A C 1
ATOM 648 O O . VAL A 1 87 ? 12.949 -4.992 0.695 1.00 71.44 87 VAL A O 1
ATOM 651 N N . LEU A 1 88 ? 13.966 -3.177 1.527 1.00 70.50 88 LEU A N 1
ATOM 652 C CA . LEU A 1 88 ? 14.311 -2.634 0.208 1.00 70.50 88 LEU A CA 1
ATOM 653 C C . LEU A 1 88 ? 15.318 -3.521 -0.535 1.00 70.50 88 LEU A C 1
ATOM 655 O O . LEU A 1 88 ? 15.242 -3.665 -1.755 1.00 70.50 88 LEU A O 1
ATOM 659 N N . ARG A 1 89 ? 16.262 -4.128 0.190 1.00 79.19 89 ARG A N 1
ATOM 660 C CA . ARG A 1 89 ? 17.244 -5.055 -0.380 1.00 79.19 89 ARG A CA 1
ATOM 661 C C . ARG A 1 89 ? 16.607 -6.375 -0.792 1.00 79.19 89 ARG A C 1
ATOM 663 O O . ARG A 1 89 ? 16.945 -6.893 -1.847 1.00 79.19 89 ARG A O 1
ATOM 670 N N . GLU A 1 90 ? 15.694 -6.906 0.010 1.00 74.94 90 GLU A N 1
ATOM 671 C CA . GLU A 1 90 ? 14.937 -8.122 -0.291 1.00 74.94 90 GLU A CA 1
ATOM 672 C C . GLU A 1 90 ? 14.044 -7.919 -1.510 1.00 74.94 90 GLU A C 1
ATOM 674 O O . GLU A 1 90 ? 14.062 -8.761 -2.398 1.00 74.94 90 GLU A O 1
ATOM 679 N N . PHE A 1 91 ? 13.380 -6.764 -1.621 1.00 70.38 91 PHE A N 1
ATOM 680 C CA . PHE A 1 91 ? 12.658 -6.382 -2.832 1.00 70.38 91 PHE A CA 1
ATOM 681 C C . PHE A 1 91 ? 13.589 -6.344 -4.052 1.00 70.38 91 PHE A C 1
ATOM 683 O O . PHE A 1 91 ? 13.297 -6.946 -5.074 1.00 70.38 91 PHE A O 1
ATOM 690 N N . ARG A 1 92 ? 14.762 -5.702 -3.951 1.00 72.50 92 ARG A N 1
ATOM 691 C CA . ARG A 1 92 ? 15.746 -5.679 -5.052 1.00 72.50 92 ARG A CA 1
ATOM 692 C C . ARG A 1 92 ? 16.229 -7.078 -5.442 1.00 72.50 92 ARG A C 1
ATOM 694 O O . ARG A 1 92 ? 16.332 -7.386 -6.625 1.00 72.50 92 ARG A O 1
ATOM 701 N N . ARG A 1 93 ? 16.480 -7.936 -4.452 1.00 75.00 93 ARG A N 1
ATOM 702 C CA . ARG A 1 93 ? 16.870 -9.333 -4.669 1.00 75.00 93 ARG A CA 1
ATOM 703 C C . ARG A 1 93 ? 15.751 -10.151 -5.305 1.00 75.00 93 ARG A C 1
ATOM 705 O O . ARG A 1 93 ? 16.037 -10.918 -6.217 1.00 75.00 93 ARG A O 1
ATOM 712 N N . SER A 1 94 ? 14.500 -9.983 -4.871 1.00 66.94 94 SER A N 1
ATOM 713 C CA . SER A 1 94 ? 13.361 -10.708 -5.446 1.00 66.94 94 SER A CA 1
ATOM 714 C C . SER A 1 94 ? 13.127 -10.327 -6.906 1.00 66.94 94 SER A C 1
ATOM 716 O O . SER A 1 94 ? 12.707 -11.169 -7.694 1.00 66.94 94 SER A O 1
ATOM 718 N N . ILE A 1 95 ? 13.484 -9.096 -7.283 1.00 66.88 95 ILE A N 1
ATOM 719 C CA . ILE A 1 95 ? 13.419 -8.615 -8.664 1.00 66.88 95 ILE A CA 1
ATOM 720 C C . ILE A 1 95 ? 14.681 -8.911 -9.494 1.00 66.88 95 ILE A C 1
ATOM 722 O O . ILE A 1 95 ? 14.804 -8.429 -10.617 1.00 66.88 95 ILE A O 1
ATOM 726 N N . GLY A 1 96 ? 15.616 -9.709 -8.961 1.00 66.56 96 GLY A N 1
ATOM 727 C CA . GLY A 1 96 ? 16.851 -10.097 -9.653 1.00 66.56 96 GLY A CA 1
ATOM 728 C C . GLY A 1 96 ? 17.847 -8.950 -9.845 1.00 66.56 96 GLY A C 1
ATOM 729 O O . GLY A 1 96 ? 18.766 -9.057 -10.651 1.00 66.56 96 GLY A O 1
ATOM 730 N N . LEU A 1 97 ? 17.677 -7.843 -9.120 1.00 70.06 97 LEU A N 1
ATOM 731 C CA . LEU A 1 97 ? 18.553 -6.682 -9.194 1.00 70.06 97 LEU A CA 1
ATOM 732 C C . LEU A 1 97 ? 19.560 -6.718 -8.050 1.00 70.06 97 LEU A C 1
ATOM 734 O O . LEU A 1 97 ? 19.355 -6.143 -6.978 1.00 70.06 97 LEU A O 1
ATOM 738 N N . GLU A 1 98 ? 20.687 -7.377 -8.295 1.00 74.88 98 GLU A N 1
ATOM 739 C CA . GLU A 1 98 ? 21.864 -7.231 -7.441 1.00 74.88 98 GLU A CA 1
ATOM 740 C C . GLU A 1 98 ? 22.321 -5.762 -7.414 1.00 74.88 98 GLU A C 1
ATOM 742 O O . GLU A 1 98 ? 22.127 -5.028 -8.387 1.00 74.88 98 GLU A O 1
ATOM 747 N N . GLU A 1 99 ? 22.920 -5.298 -6.312 1.00 69.62 99 GLU A N 1
ATOM 748 C CA . GLU A 1 99 ? 23.237 -3.868 -6.116 1.00 69.62 99 GLU A CA 1
ATOM 749 C C . GLU A 1 99 ? 24.156 -3.280 -7.203 1.00 69.62 99 GLU A C 1
ATOM 751 O O . GLU A 1 99 ? 24.085 -2.082 -7.481 1.00 69.62 99 GLU A O 1
ATOM 756 N N . ALA A 1 100 ? 24.966 -4.116 -7.860 1.00 74.38 100 ALA A N 1
ATOM 757 C CA . ALA A 1 100 ? 25.849 -3.718 -8.955 1.00 74.38 100 ALA A CA 1
ATOM 758 C C . ALA A 1 100 ? 25.183 -3.741 -10.348 1.00 74.38 100 ALA A C 1
ATOM 760 O O . ALA A 1 100 ? 25.752 -3.210 -11.307 1.00 74.38 100 ALA A O 1
ATOM 761 N N . SER A 1 101 ? 23.985 -4.323 -10.475 1.00 76.38 101 SER A N 1
ATOM 762 C CA . SER A 1 101 ? 23.304 -4.504 -11.761 1.00 76.38 101 SER A CA 1
ATOM 763 C C . SER A 1 101 ? 22.893 -3.174 -12.406 1.00 76.38 101 SER A C 1
ATOM 765 O O . SER A 1 101 ? 22.628 -2.166 -11.739 1.00 76.38 101 SER A O 1
ATOM 767 N N . PHE A 1 102 ? 22.800 -3.170 -13.739 1.00 74.62 102 PHE A N 1
ATOM 768 C CA . PHE A 1 102 ? 22.310 -2.020 -14.502 1.00 74.62 102 PHE A CA 1
ATOM 769 C C . PHE A 1 102 ? 20.915 -1.588 -14.028 1.00 74.62 102 PHE A C 1
ATOM 771 O O . PHE A 1 102 ? 20.695 -0.401 -13.778 1.00 74.62 102 PHE A O 1
ATOM 778 N N . GLY A 1 103 ? 20.002 -2.539 -13.806 1.00 73.75 103 GLY A N 1
ATOM 779 C CA . GLY A 1 103 ? 18.647 -2.235 -13.352 1.00 73.75 103 GLY A CA 1
ATOM 780 C C . GLY A 1 103 ? 18.612 -1.556 -11.978 1.00 73.75 103 GLY A C 1
ATOM 781 O O . GLY A 1 103 ? 17.847 -0.610 -11.794 1.00 73.75 103 GLY A O 1
ATOM 782 N N . ALA A 1 104 ? 19.492 -1.927 -11.037 1.00 75.69 104 ALA A N 1
ATOM 783 C CA . ALA A 1 104 ? 19.584 -1.244 -9.742 1.00 75.69 104 ALA A CA 1
ATOM 784 C C . ALA A 1 104 ? 19.966 0.242 -9.895 1.00 75.69 104 ALA A C 1
ATOM 786 O O . ALA A 1 104 ? 19.389 1.112 -9.229 1.00 75.69 104 ALA A O 1
ATOM 787 N N . LYS A 1 105 ? 20.889 0.557 -10.816 1.00 79.75 105 LYS A N 1
ATOM 788 C CA . LYS A 1 105 ? 21.265 1.942 -11.150 1.00 79.75 105 LYS A CA 1
ATOM 789 C C . LYS A 1 105 ? 20.101 2.698 -11.791 1.00 79.75 105 LYS A C 1
ATOM 791 O O . LYS A 1 105 ? 19.854 3.846 -11.414 1.00 79.75 105 LYS A O 1
ATOM 796 N N . VAL A 1 106 ? 19.362 2.053 -12.700 1.00 77.38 106 VAL A N 1
ATOM 797 C CA . VAL A 1 106 ? 18.155 2.630 -13.310 1.00 77.38 106 VAL A CA 1
ATOM 798 C C . VAL A 1 106 ? 17.118 2.960 -12.245 1.00 77.38 106 VAL A C 1
ATOM 800 O O . VAL A 1 106 ? 16.716 4.113 -12.153 1.00 77.38 106 VAL A O 1
ATOM 803 N N . LEU A 1 107 ? 16.756 2.013 -11.377 1.00 76.50 107 LEU A N 1
ATOM 804 C CA . LEU A 1 107 ? 15.758 2.229 -10.322 1.00 76.50 107 LEU A CA 1
ATOM 805 C C . LEU A 1 107 ? 16.131 3.335 -9.337 1.00 76.50 107 LEU A C 1
ATOM 807 O O . LEU A 1 107 ? 15.264 4.050 -8.826 1.00 76.50 107 LEU A O 1
ATOM 811 N N . ARG A 1 108 ? 17.427 3.477 -9.041 1.00 80.31 108 ARG A N 1
ATOM 812 C CA . ARG A 1 108 ? 17.912 4.581 -8.210 1.00 80.31 108 ARG A CA 1
ATOM 813 C C . ARG A 1 108 ? 17.718 5.919 -8.918 1.00 80.31 108 ARG A C 1
ATOM 815 O O . ARG A 1 108 ? 17.356 6.897 -8.270 1.00 80.31 108 ARG A O 1
ATOM 822 N N . ARG A 1 109 ? 17.953 5.957 -10.231 1.00 81.44 109 ARG A N 1
ATOM 823 C CA . ARG A 1 109 ? 17.865 7.167 -11.054 1.00 81.44 109 ARG A CA 1
ATOM 824 C C . ARG A 1 109 ? 16.427 7.553 -11.405 1.00 81.44 109 ARG A C 1
ATOM 826 O O . ARG A 1 109 ? 16.139 8.741 -11.442 1.00 81.44 109 ARG A O 1
ATOM 833 N N . THR A 1 110 ? 15.530 6.588 -11.609 1.00 79.44 110 THR A N 1
ATOM 834 C CA . THR A 1 110 ? 14.105 6.834 -11.904 1.00 79.44 110 THR A CA 1
ATOM 835 C C . THR A 1 110 ? 13.314 7.288 -10.681 1.00 79.44 110 THR A C 1
ATOM 837 O O . THR A 1 110 ? 12.175 7.715 -10.814 1.00 79.44 110 THR A O 1
ATOM 840 N N . GLY A 1 111 ? 13.896 7.203 -9.480 1.00 82.75 111 GLY A N 1
ATOM 841 C CA . GLY A 1 111 ? 13.226 7.596 -8.243 1.00 82.75 111 GLY A CA 1
ATOM 842 C C . GLY A 1 111 ? 12.327 6.512 -7.648 1.00 82.75 111 GLY A C 1
ATOM 843 O O . GLY A 1 111 ? 11.771 6.739 -6.575 1.00 82.75 111 GLY A O 1
ATOM 844 N N . PHE A 1 112 ? 12.260 5.315 -8.245 1.00 82.88 112 PHE A N 1
ATOM 845 C CA . PHE A 1 112 ? 11.442 4.204 -7.742 1.00 82.88 112 PHE A CA 1
ATOM 846 C C . PHE A 1 112 ? 11.735 3.887 -6.268 1.00 82.88 112 PHE A C 1
ATOM 848 O O . PHE A 1 112 ? 10.820 3.738 -5.471 1.00 82.88 112 PHE A O 1
ATOM 855 N N . THR A 1 113 ? 13.012 3.866 -5.858 1.00 83.19 113 THR A N 1
ATOM 856 C CA . THR A 1 113 ? 13.369 3.632 -4.441 1.00 83.19 113 THR A CA 1
ATOM 857 C C . THR A 1 113 ? 12.808 4.716 -3.512 1.00 83.19 113 THR A C 1
ATOM 859 O O . THR A 1 113 ? 12.376 4.412 -2.403 1.00 83.19 113 THR A O 1
ATOM 862 N N . ARG A 1 114 ? 12.822 5.986 -3.943 1.00 87.44 114 ARG A N 1
ATOM 863 C CA . ARG A 1 114 ? 12.282 7.097 -3.144 1.00 87.44 114 ARG A CA 1
ATOM 864 C C . ARG A 1 114 ? 10.768 6.991 -3.035 1.00 87.44 114 ARG A C 1
ATOM 866 O O . ARG A 1 114 ? 10.227 7.186 -1.954 1.00 87.44 114 ARG A O 1
ATOM 873 N N . GLN A 1 115 ? 10.113 6.639 -4.133 1.00 87.19 115 GLN A N 1
ATOM 874 C CA . GLN A 1 115 ? 8.676 6.454 -4.167 1.00 87.19 115 GLN A CA 1
ATOM 875 C C . GLN A 1 115 ? 8.217 5.260 -3.331 1.00 87.19 115 GLN A C 1
ATOM 877 O O . GLN A 1 115 ? 7.292 5.400 -2.544 1.00 87.19 115 GLN A O 1
ATOM 882 N N . GLU A 1 116 ? 8.877 4.110 -3.450 1.00 87.12 116 GLU A N 1
ATOM 883 C CA . GLU A 1 116 ? 8.583 2.928 -2.635 1.00 87.12 116 GLU A CA 1
ATOM 884 C C . GLU A 1 116 ? 8.727 3.250 -1.143 1.00 87.12 116 GLU A C 1
ATOM 886 O O . GLU A 1 116 ? 7.860 2.932 -0.329 1.00 87.12 116 GLU A O 1
ATOM 891 N N . LYS A 1 117 ? 9.800 3.964 -0.779 1.00 91.19 117 LYS A N 1
ATOM 892 C CA . LYS A 1 117 ? 9.991 4.465 0.583 1.00 91.19 117 LYS A CA 1
ATOM 893 C C . LYS A 1 117 ? 8.841 5.384 1.007 1.00 91.19 117 LYS A C 1
ATOM 895 O O . LYS A 1 117 ? 8.311 5.215 2.100 1.00 91.19 117 LYS A O 1
ATOM 900 N N . TRP A 1 118 ? 8.435 6.322 0.155 1.00 92.19 118 TRP A N 1
ATOM 901 C CA . TRP A 1 118 ? 7.330 7.244 0.425 1.00 92.19 118 TRP A CA 1
ATOM 902 C C . TRP A 1 118 ? 5.983 6.517 0.593 1.00 92.19 118 TRP A C 1
ATOM 904 O O . TRP A 1 118 ? 5.288 6.749 1.583 1.00 92.19 118 TRP A O 1
ATOM 914 N N . ASN A 1 119 ? 5.656 5.565 -0.286 1.00 92.50 119 ASN A N 1
ATOM 915 C CA . ASN A 1 119 ? 4.444 4.744 -0.197 1.00 92.50 119 ASN A CA 1
ATOM 916 C C . ASN A 1 119 ? 4.400 3.927 1.104 1.00 92.50 119 ASN A C 1
ATOM 918 O O . ASN A 1 119 ? 3.352 3.837 1.754 1.00 92.50 119 ASN A O 1
ATOM 922 N N . ARG A 1 120 ? 5.540 3.366 1.525 1.00 94.44 120 ARG A N 1
ATOM 923 C CA . ARG A 1 120 ? 5.674 2.642 2.798 1.00 94.44 120 ARG A CA 1
ATOM 924 C C . ARG A 1 120 ? 5.520 3.552 4.013 1.00 94.44 120 ARG A C 1
ATOM 926 O O . ARG A 1 120 ? 4.848 3.154 4.962 1.00 94.44 120 ARG A O 1
ATOM 933 N N . ILE A 1 121 ? 6.084 4.764 3.985 1.00 95.81 121 ILE A N 1
ATOM 934 C CA . ILE A 1 121 ? 5.889 5.765 5.049 1.00 95.81 121 ILE A CA 1
ATOM 935 C C . ILE A 1 121 ? 4.401 6.100 5.180 1.00 95.81 121 ILE A C 1
ATOM 937 O O . ILE A 1 121 ? 3.847 6.016 6.275 1.00 95.81 121 ILE A O 1
ATOM 941 N N . ILE A 1 122 ? 3.734 6.408 4.065 1.00 95.62 122 ILE A N 1
ATOM 942 C CA . ILE A 1 122 ? 2.300 6.709 4.060 1.00 95.62 122 ILE A CA 1
ATOM 943 C C . ILE A 1 122 ? 1.486 5.528 4.578 1.00 95.62 122 ILE A C 1
ATOM 945 O O . ILE A 1 122 ? 0.649 5.712 5.458 1.00 95.62 122 ILE A O 1
ATOM 949 N N . SER A 1 123 ? 1.760 4.315 4.101 1.00 95.75 123 SER A N 1
ATOM 950 C CA . SER A 1 123 ? 1.047 3.112 4.543 1.00 95.75 123 SER A CA 1
ATOM 951 C C . SER A 1 123 ? 1.219 2.854 6.041 1.00 95.75 123 SER A C 1
ATOM 953 O O . SER A 1 123 ? 0.246 2.535 6.723 1.00 95.75 123 SER A O 1
ATOM 955 N N . ALA A 1 124 ? 2.428 3.052 6.574 1.00 97.06 124 ALA A N 1
ATOM 956 C CA . ALA A 1 124 ? 2.718 2.921 7.998 1.00 97.06 124 ALA A CA 1
ATOM 957 C C . ALA A 1 124 ? 1.942 3.951 8.838 1.00 97.06 124 ALA A C 1
ATOM 959 O O . ALA A 1 124 ? 1.287 3.597 9.822 1.00 97.06 124 ALA A O 1
ATOM 960 N N . VAL A 1 125 ? 1.958 5.225 8.430 1.00 98.06 125 VAL A N 1
ATOM 961 C CA . VAL A 1 125 ? 1.230 6.296 9.128 1.00 98.06 125 VAL A CA 1
ATOM 962 C C . VAL A 1 125 ? -0.285 6.089 9.043 1.00 98.06 125 VAL A C 1
ATOM 964 O O . VAL A 1 125 ? -0.980 6.254 10.046 1.00 98.06 125 VAL A O 1
ATOM 967 N N . ILE A 1 126 ? -0.807 5.665 7.891 1.00 97.56 126 ILE A N 1
ATOM 968 C CA . ILE A 1 126 ? -2.220 5.298 7.739 1.00 97.56 126 ILE A CA 1
ATOM 969 C C . ILE A 1 126 ? -2.579 4.131 8.663 1.00 97.56 126 ILE A C 1
ATOM 971 O O . ILE A 1 126 ? -3.615 4.189 9.320 1.00 97.56 126 ILE A O 1
ATOM 975 N N . GLY A 1 127 ? -1.725 3.107 8.766 1.00 97.19 127 GLY A N 1
ATOM 976 C CA . GLY A 1 127 ? -1.920 1.980 9.682 1.00 97.19 127 GLY A CA 1
ATOM 977 C C . GLY A 1 127 ? -2.064 2.426 11.138 1.00 97.19 127 GLY A C 1
ATOM 978 O O . GLY A 1 127 ? -2.985 1.993 11.832 1.00 97.19 127 GLY A O 1
ATOM 979 N N . ARG A 1 128 ? -1.225 3.373 11.573 1.00 97.94 128 ARG A N 1
ATOM 980 C CA . ARG A 1 128 ? -1.321 4.002 12.898 1.00 97.94 128 ARG A CA 1
ATOM 981 C C . ARG A 1 128 ? -2.651 4.728 13.104 1.00 97.94 128 ARG A C 1
ATOM 983 O O . ARG A 1 128 ? -3.298 4.548 14.133 1.00 97.94 128 ARG A O 1
ATOM 990 N N . GLU A 1 129 ? -3.054 5.577 12.159 1.00 97.69 129 GLU A N 1
ATOM 991 C CA . GLU A 1 129 ? -4.302 6.344 12.280 1.00 97.69 129 GLU A CA 1
ATOM 992 C C . GLU A 1 129 ? -5.540 5.439 12.226 1.00 97.69 129 GLU A C 1
ATOM 994 O O . GLU A 1 129 ? -6.492 5.648 12.980 1.00 97.69 129 GLU A O 1
ATOM 999 N N . PHE A 1 130 ? -5.492 4.384 11.414 1.00 97.44 130 PHE A N 1
ATOM 1000 C CA . PHE A 1 130 ? -6.524 3.358 11.355 1.00 97.44 130 PHE A CA 1
ATOM 1001 C C . PHE A 1 130 ? -6.671 2.611 12.687 1.00 97.44 130 PHE A C 1
ATOM 1003 O O . PHE A 1 130 ? -7.790 2.485 13.185 1.00 97.44 130 PHE A O 1
ATOM 1010 N N . ALA A 1 131 ? -5.567 2.183 13.310 1.00 98.06 131 ALA A N 1
ATOM 1011 C CA . ALA A 1 131 ? -5.602 1.526 14.619 1.00 98.06 131 ALA A CA 1
ATOM 1012 C C . ALA A 1 131 ? -6.240 2.421 15.691 1.00 98.06 131 ALA A C 1
ATOM 1014 O O . ALA A 1 131 ? -7.115 1.974 16.434 1.00 98.06 131 ALA A O 1
ATOM 1015 N N . LYS A 1 132 ? -5.872 3.711 15.722 1.00 97.81 132 LYS A N 1
ATOM 1016 C CA . LYS A 1 132 ? -6.475 4.697 16.635 1.00 97.81 132 LYS A CA 1
ATOM 1017 C C . LYS A 1 132 ? -7.982 4.825 16.430 1.00 97.81 132 LYS A C 1
ATOM 1019 O O . LYS A 1 132 ? -8.727 4.890 17.405 1.00 97.81 132 LYS A O 1
ATOM 1024 N N . ASP A 1 133 ? -8.441 4.877 15.184 1.00 97.19 133 ASP A N 1
ATOM 1025 C CA . ASP A 1 133 ? -9.870 4.971 14.887 1.00 97.19 133 ASP A CA 1
ATOM 1026 C C . ASP A 1 133 ? -10.629 3.716 15.296 1.00 97.19 133 ASP A C 1
ATOM 1028 O O . ASP A 1 133 ? -11.683 3.817 15.924 1.00 97.19 133 ASP A O 1
ATOM 1032 N N . MET A 1 134 ? -10.097 2.540 14.960 1.00 97.62 134 MET A N 1
ATOM 1033 C CA . MET A 1 134 ? -10.738 1.279 15.312 1.00 97.62 134 MET A CA 1
ATOM 1034 C C . MET A 1 134 ? -10.782 1.091 16.825 1.00 97.62 134 MET A C 1
ATOM 1036 O O . MET A 1 134 ? -11.814 0.689 17.346 1.00 97.62 134 MET A O 1
ATOM 1040 N N . PHE A 1 135 ? -9.729 1.470 17.550 1.00 98.25 135 PHE A N 1
ATOM 1041 C CA . PHE A 1 135 ? -9.733 1.426 19.008 1.00 98.25 135 PHE A CA 1
ATOM 1042 C C . PHE A 1 135 ? -10.763 2.384 19.627 1.00 98.25 135 PHE A C 1
ATOM 1044 O O . PHE A 1 135 ? -11.481 2.008 20.551 1.00 98.25 135 PHE A O 1
ATOM 1051 N N . ARG A 1 136 ? -10.913 3.604 19.089 1.00 98.00 136 ARG A N 1
ATOM 1052 C CA . ARG A 1 136 ? -11.980 4.525 19.524 1.00 98.00 136 ARG A CA 1
ATOM 1053 C C . ARG A 1 136 ? -13.367 3.923 19.313 1.00 98.00 136 ARG A C 1
ATOM 1055 O O . ARG A 1 136 ? -14.197 4.008 20.210 1.00 98.00 136 ARG A O 1
ATOM 1062 N N . LEU A 1 137 ? -13.614 3.311 18.155 1.00 97.31 137 LEU A N 1
ATOM 1063 C CA . LEU A 1 137 ? -14.888 2.644 17.876 1.00 97.31 137 LEU A CA 1
ATOM 1064 C C . LEU A 1 137 ? -15.103 1.431 18.785 1.00 97.31 137 LEU A C 1
ATOM 1066 O O . LEU A 1 137 ? -16.210 1.245 19.283 1.00 97.31 137 LEU A O 1
ATOM 1070 N N . LEU A 1 138 ? -14.047 0.661 19.056 1.00 98.06 138 LEU A N 1
ATOM 1071 C CA . LEU A 1 138 ? -14.081 -0.492 19.951 1.00 98.06 138 LEU A CA 1
ATOM 1072 C C . LEU A 1 138 ? -14.482 -0.079 21.372 1.00 98.06 138 LEU A C 1
ATOM 1074 O O . LEU A 1 138 ? -15.295 -0.753 21.989 1.00 98.06 138 LEU A O 1
ATOM 1078 N N . LYS A 1 139 ? -13.992 1.063 21.869 1.00 98.19 139 LYS A N 1
ATOM 1079 C CA . LYS A 1 139 ? -14.410 1.600 23.175 1.00 98.19 139 LYS A CA 1
ATOM 1080 C C . LYS A 1 139 ? -15.895 1.969 23.236 1.00 98.19 139 LYS A C 1
ATOM 1082 O O . LYS A 1 139 ? -16.491 1.862 24.299 1.00 98.19 139 LYS A O 1
ATOM 1087 N N . ILE A 1 140 ? -16.478 2.426 22.126 1.00 98.12 140 ILE A N 1
ATOM 1088 C CA . ILE A 1 140 ? -17.898 2.814 22.061 1.00 98.12 140 ILE A CA 1
ATOM 1089 C C . ILE A 1 140 ? -18.785 1.572 21.917 1.00 98.12 140 ILE A C 1
ATOM 1091 O O . ILE A 1 140 ? -19.839 1.489 22.542 1.00 98.12 140 ILE A O 1
ATOM 1095 N N . LYS A 1 141 ? -18.373 0.608 21.085 1.00 97.94 141 LYS A N 1
ATOM 1096 C CA . LYS A 1 141 ? -19.101 -0.643 20.828 1.00 97.94 141 LYS A CA 1
ATOM 1097 C C . LYS A 1 141 ? -18.152 -1.848 20.929 1.00 97.94 141 LYS A C 1
ATOM 1099 O O . LYS A 1 141 ? -17.712 -2.358 19.897 1.00 97.94 141 LYS A O 1
ATOM 1104 N N . PRO A 1 142 ? -17.867 -2.345 22.150 1.00 97.81 142 PRO A N 1
ATOM 1105 C CA . PRO A 1 142 ? -16.898 -3.428 22.377 1.00 97.81 142 PRO A CA 1
ATOM 1106 C C . PRO A 1 142 ? -17.235 -4.752 21.684 1.00 97.81 142 PRO A C 1
ATOM 1108 O O . PRO A 1 142 ? -16.347 -5.571 21.445 1.00 97.81 142 PRO A O 1
ATOM 1111 N N . THR A 1 143 ? -18.511 -4.961 21.357 1.00 97.75 143 THR A N 1
ATOM 1112 C CA . THR A 1 143 ? -19.048 -6.165 20.711 1.00 97.75 143 THR A CA 1
ATOM 1113 C C . THR A 1 143 ? -19.170 -6.040 19.189 1.00 97.75 143 THR A C 1
ATOM 1115 O O . THR A 1 143 ? -19.618 -6.984 18.539 1.00 97.75 143 THR A O 1
ATOM 1118 N N . ASP A 1 144 ? -18.765 -4.912 18.588 1.00 96.94 144 ASP A N 1
ATOM 1119 C CA . ASP A 1 144 ? -18.835 -4.725 17.136 1.00 96.94 144 ASP A CA 1
ATOM 1120 C C . ASP A 1 144 ? -17.868 -5.682 16.418 1.00 96.94 144 ASP A C 1
ATOM 1122 O O . ASP A 1 144 ? -16.648 -5.487 16.378 1.00 96.94 144 ASP A O 1
ATOM 1126 N N . THR A 1 145 ? -18.432 -6.732 15.821 1.00 96.06 145 THR A N 1
ATOM 1127 C CA . THR A 1 145 ? -17.688 -7.780 15.115 1.00 96.06 145 THR A CA 1
ATOM 1128 C C . THR A 1 145 ? -16.869 -7.236 13.948 1.00 96.06 145 THR A C 1
ATOM 1130 O O . THR A 1 145 ? -15.792 -7.765 13.666 1.00 96.06 145 THR A O 1
ATOM 1133 N N . ARG A 1 146 ? -17.314 -6.152 13.296 1.00 93.00 146 ARG A N 1
ATOM 1134 C CA . ARG A 1 146 ? -16.594 -5.539 12.172 1.00 93.00 146 ARG A CA 1
ATOM 1135 C C . ARG A 1 146 ? -15.337 -4.837 12.662 1.00 93.00 146 ARG A C 1
ATOM 1137 O O . ARG A 1 146 ? -14.279 -5.035 12.071 1.00 93.00 146 ARG A O 1
ATOM 1144 N N . VAL A 1 147 ? -15.438 -4.065 13.745 1.00 96.00 147 VAL A N 1
ATOM 1145 C CA . VAL A 1 147 ? -14.296 -3.353 14.348 1.00 96.00 147 VAL A CA 1
ATOM 1146 C C . VAL A 1 147 ? -13.274 -4.345 14.901 1.00 96.00 147 VAL A C 1
ATOM 1148 O O . VAL A 1 147 ? -12.082 -4.231 14.613 1.00 96.00 147 VAL A O 1
ATOM 1151 N N . ARG A 1 148 ? -13.744 -5.361 15.634 1.00 97.69 148 ARG A N 1
ATOM 1152 C CA . ARG A 1 148 ? -12.894 -6.417 16.203 1.00 97.69 148 ARG A CA 1
ATOM 1153 C C . ARG A 1 148 ? -12.128 -7.175 15.119 1.00 97.69 148 ARG A C 1
ATOM 1155 O O . ARG A 1 148 ? -10.910 -7.326 15.206 1.00 97.69 148 ARG A O 1
ATOM 1162 N N . ARG A 1 149 ? -12.824 -7.594 14.057 1.00 95.38 149 ARG A N 1
ATOM 1163 C CA . ARG A 1 149 ? -12.208 -8.246 12.894 1.00 95.38 149 ARG A CA 1
ATOM 1164 C C . ARG A 1 149 ? -11.211 -7.324 12.197 1.00 95.38 149 ARG A C 1
ATOM 1166 O O . ARG A 1 149 ? -10.120 -7.766 11.855 1.00 95.38 149 ARG A O 1
ATOM 1173 N N . ALA A 1 150 ? -11.562 -6.052 12.013 1.00 94.44 150 ALA A N 1
ATOM 1174 C CA . ALA A 1 150 ? -10.708 -5.090 11.333 1.00 94.44 150 ALA A CA 1
ATOM 1175 C C . ALA A 1 150 ? -9.366 -4.875 12.058 1.00 94.44 150 ALA A C 1
ATOM 1177 O O . ALA A 1 150 ? -8.323 -4.891 11.406 1.00 94.44 150 ALA A O 1
ATOM 1178 N N . LEU A 1 151 ? -9.374 -4.753 13.391 1.00 96.62 151 LEU A N 1
ATOM 1179 C CA . LEU A 1 151 ? -8.152 -4.705 14.210 1.00 96.62 151 LEU A CA 1
ATOM 1180 C C . LEU A 1 151 ? -7.317 -5.983 14.053 1.00 96.62 151 LEU A C 1
ATOM 1182 O O . LEU A 1 151 ? -6.129 -5.935 13.731 1.00 96.62 151 LEU A O 1
ATOM 1186 N N . LYS A 1 152 ? -7.948 -7.150 14.193 1.00 96.88 152 LYS A N 1
ATOM 1187 C CA . LYS A 1 152 ? -7.225 -8.421 14.113 1.00 96.88 152 LYS A CA 1
ATOM 1188 C C . LYS A 1 152 ? -6.600 -8.649 12.736 1.00 96.88 152 LYS A C 1
ATOM 1190 O O . LYS A 1 152 ? -5.430 -9.005 12.628 1.00 96.88 152 LYS A O 1
ATOM 1195 N N . GLU A 1 153 ? -7.357 -8.424 11.668 1.00 93.69 153 GLU A N 1
ATOM 1196 C CA . GLU A 1 153 ? -6.898 -8.707 10.310 1.00 93.69 153 GLU A CA 1
ATOM 1197 C C . GLU A 1 153 ? -5.863 -7.686 9.823 1.00 93.69 153 GLU A C 1
ATOM 1199 O O . GLU A 1 153 ? -4.810 -8.078 9.305 1.00 93.69 153 GLU A O 1
ATOM 1204 N N . TRP A 1 154 ? -6.140 -6.390 9.986 1.00 94.31 154 TRP A N 1
ATOM 1205 C CA . TRP A 1 154 ? -5.360 -5.324 9.351 1.00 94.31 154 TRP A CA 1
ATOM 1206 C C . TRP A 1 154 ? -4.251 -4.756 10.221 1.00 94.31 154 TRP A C 1
ATOM 1208 O O . TRP A 1 154 ? -3.276 -4.249 9.671 1.00 94.31 154 TRP A O 1
ATOM 1218 N N . THR A 1 155 ? -4.364 -4.858 11.545 1.00 96.25 155 THR A N 1
ATOM 1219 C CA . THR A 1 155 ? -3.341 -4.345 12.466 1.00 96.25 155 THR A CA 1
ATOM 1220 C C . THR A 1 155 ? -2.667 -5.439 13.285 1.00 96.25 155 THR A C 1
ATOM 1222 O O . THR A 1 155 ? -1.684 -5.142 13.950 1.00 96.25 155 THR A O 1
ATOM 1225 N N . ALA A 1 156 ? -3.149 -6.688 13.212 1.00 96.94 156 ALA A N 1
ATOM 1226 C CA . ALA A 1 156 ? -2.691 -7.802 14.049 1.00 96.94 156 ALA A CA 1
ATOM 1227 C C . ALA A 1 156 ? -2.828 -7.526 15.560 1.00 96.94 156 ALA A C 1
ATOM 1229 O O . ALA A 1 156 ? -2.093 -8.095 16.359 1.00 96.94 156 ALA A O 1
ATOM 1230 N N . LEU A 1 157 ? -3.768 -6.654 15.942 1.00 98.12 157 LEU A N 1
ATOM 1231 C CA . LEU A 1 157 ? -4.027 -6.315 17.340 1.00 98.12 157 LEU A CA 1
ATOM 1232 C C . LEU A 1 157 ? -5.227 -7.107 17.847 1.00 98.12 157 LEU A C 1
ATOM 1234 O O . LEU A 1 157 ? -6.250 -7.173 17.157 1.00 98.12 157 LEU A O 1
ATOM 1238 N N . ASP A 1 158 ? -5.109 -7.677 19.044 1.00 98.19 158 ASP A N 1
ATOM 1239 C CA . ASP A 1 158 ? -6.212 -8.384 19.683 1.00 98.19 158 ASP A CA 1
ATOM 1240 C C . ASP A 1 158 ? -7.158 -7.392 20.393 1.00 98.19 158 ASP A C 1
ATOM 1242 O O . ASP A 1 158 ? -6.721 -6.637 21.267 1.00 98.19 158 ASP A O 1
ATOM 1246 N N . PRO A 1 159 ? -8.450 -7.335 20.019 1.00 98.31 159 PRO A N 1
ATOM 1247 C CA . PRO A 1 159 ? -9.395 -6.394 20.615 1.00 98.31 159 PRO A CA 1
ATOM 1248 C C . PRO A 1 159 ? -9.597 -6.575 22.124 1.00 98.31 159 PRO A C 1
ATOM 1250 O O . PRO A 1 159 ? -9.824 -5.580 22.814 1.00 98.31 159 PRO A O 1
ATOM 1253 N N . ASP A 1 160 ? -9.536 -7.804 22.639 1.00 98.31 160 ASP A N 1
ATOM 1254 C CA . ASP A 1 160 ? -9.772 -8.076 24.059 1.00 98.31 160 ASP A CA 1
ATOM 1255 C C . ASP A 1 160 ? -8.582 -7.618 24.900 1.00 98.31 160 ASP A C 1
ATOM 1257 O O . ASP A 1 160 ? -8.770 -6.973 25.936 1.00 98.31 160 ASP A O 1
ATOM 1261 N N . ASP A 1 161 ? -7.364 -7.823 24.395 1.00 98.38 161 ASP A N 1
ATOM 1262 C CA . ASP A 1 161 ? -6.156 -7.274 25.009 1.00 98.38 161 ASP A CA 1
ATOM 1263 C C . ASP A 1 161 ? -6.189 -5.742 25.039 1.00 98.38 161 ASP A C 1
ATOM 1265 O O . ASP A 1 161 ? -5.868 -5.129 26.060 1.00 98.38 161 ASP A O 1
ATOM 1269 N N . LEU A 1 162 ? -6.623 -5.101 23.948 1.00 98.19 162 LEU A N 1
ATOM 1270 C CA . LEU A 1 162 ? -6.748 -3.642 23.879 1.00 98.19 162 LEU A CA 1
ATOM 1271 C C . LEU A 1 162 ? -7.796 -3.096 24.860 1.00 98.19 162 LEU A C 1
ATOM 1273 O O . LEU A 1 162 ? -7.567 -2.063 25.493 1.00 98.19 162 LEU A O 1
ATOM 1277 N N . LEU A 1 163 ? -8.939 -3.773 25.000 1.00 98.00 163 LEU A N 1
ATOM 1278 C CA . LEU A 1 163 ? -9.975 -3.397 25.964 1.00 98.00 163 LEU A CA 1
ATOM 1279 C C . LEU A 1 163 ? -9.484 -3.559 27.405 1.00 98.00 163 LEU A C 1
ATOM 1281 O O . LEU A 1 163 ? -9.714 -2.665 28.218 1.00 98.00 163 LEU A O 1
ATOM 1285 N N . LYS A 1 164 ? -8.756 -4.643 27.701 1.00 98.12 164 LYS A N 1
ATOM 1286 C CA . LYS A 1 164 ? -8.155 -4.889 29.018 1.00 98.12 164 LYS A CA 1
ATOM 1287 C C . LYS A 1 164 ? -7.099 -3.841 29.378 1.00 98.12 164 LYS A C 1
ATOM 1289 O O . LYS A 1 164 ? -7.073 -3.377 30.514 1.00 98.12 164 LYS A O 1
ATOM 1294 N N . LYS A 1 165 ? -6.245 -3.451 28.423 1.00 97.75 165 LYS A N 1
ATOM 1295 C CA . LYS A 1 165 ? -5.242 -2.383 28.605 1.00 97.75 165 LYS A CA 1
ATOM 1296 C C . LYS A 1 165 ? -5.882 -0.995 28.731 1.00 97.75 165 LYS A C 1
ATOM 1298 O O . LYS A 1 165 ? -5.320 -0.118 29.377 1.00 97.75 165 LYS A O 1
ATOM 1303 N N . GLY A 1 166 ? -7.012 -0.760 28.062 1.00 97.75 166 GLY A N 1
ATOM 1304 C CA . GLY A 1 166 ? -7.715 0.528 28.051 1.00 97.75 166 GLY A CA 1
ATOM 1305 C C . GLY A 1 166 ? -7.049 1.631 27.211 1.00 97.75 166 GLY A C 1
ATOM 1306 O O . GLY A 1 166 ? -7.624 2.715 27.061 1.00 97.75 166 GLY A O 1
ATOM 1307 N N . ALA A 1 167 ? -5.889 1.357 26.604 1.00 98.06 167 ALA A N 1
ATOM 1308 C CA . ALA A 1 167 ? -5.137 2.272 25.748 1.00 98.06 167 ALA A CA 1
ATOM 1309 C C . ALA A 1 167 ? -4.352 1.521 24.654 1.00 98.06 167 ALA A C 1
ATOM 1311 O O . ALA A 1 167 ? -4.098 0.325 24.772 1.00 98.06 167 ALA A O 1
ATOM 1312 N N . LEU A 1 168 ? -3.949 2.249 23.603 1.00 98.00 168 LEU A N 1
ATOM 1313 C CA . LEU A 1 168 ? -2.991 1.776 22.596 1.00 98.00 168 LEU A CA 1
ATOM 1314 C C . LEU A 1 168 ? -1.573 2.147 23.041 1.00 98.00 168 LEU A C 1
ATOM 1316 O O . LEU A 1 168 ? -1.268 3.338 23.147 1.00 98.00 168 LEU A O 1
ATOM 1320 N N . ALA A 1 169 ? -0.718 1.151 23.269 1.00 98.12 169 ALA A N 1
ATOM 1321 C CA . ALA A 1 169 ? 0.706 1.371 23.508 1.00 98.12 169 ALA A CA 1
ATOM 1322 C C . ALA A 1 169 ? 1.431 1.762 22.206 1.00 98.12 169 ALA A C 1
ATOM 1324 O O . ALA A 1 169 ? 0.910 1.565 21.104 1.00 98.12 169 ALA A O 1
ATOM 1325 N N . GLU A 1 170 ? 2.653 2.298 22.312 1.00 97.69 170 GLU A N 1
ATOM 1326 C CA . GLU A 1 170 ? 3.464 2.595 21.122 1.00 97.69 170 GLU A CA 1
ATOM 1327 C C . GLU A 1 170 ? 3.711 1.327 20.290 1.00 97.69 170 GLU A C 1
ATOM 1329 O O . GLU A 1 170 ? 3.529 1.362 19.074 1.00 97.69 170 GLU A O 1
ATOM 1334 N N . ASP A 1 171 ? 3.997 0.193 20.931 1.00 98.31 171 ASP A N 1
ATOM 1335 C CA . ASP A 1 171 ? 4.207 -1.087 20.245 1.00 98.31 171 ASP A CA 1
ATOM 1336 C C . ASP A 1 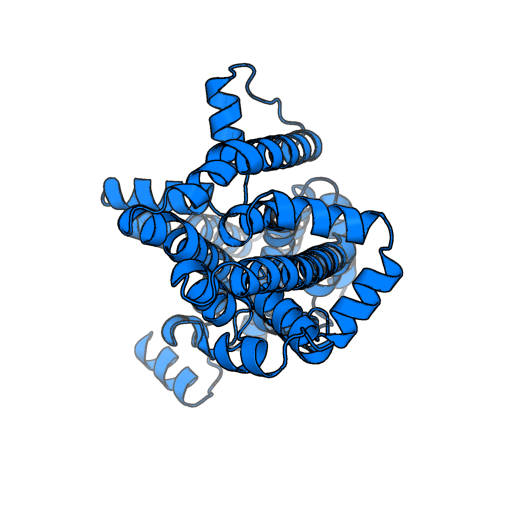171 ? 2.976 -1.553 19.456 1.00 98.31 171 ASP A C 1
ATOM 1338 O O . ASP A 1 171 ? 3.115 -2.064 18.343 1.00 98.31 171 ASP A O 1
ATOM 1342 N N . ASP A 1 172 ? 1.764 -1.307 19.968 1.00 98.44 172 ASP A N 1
ATOM 1343 C CA . ASP A 1 172 ? 0.523 -1.626 19.253 1.00 98.44 172 ASP A CA 1
ATOM 1344 C C . ASP A 1 172 ? 0.418 -0.782 17.963 1.00 98.44 172 ASP A C 1
ATOM 1346 O O . ASP A 1 172 ? 0.023 -1.265 16.897 1.00 98.44 172 ASP A O 1
ATOM 1350 N N . LEU A 1 173 ? 0.826 0.491 18.030 1.00 98.56 173 LEU A N 1
ATOM 1351 C CA . LEU A 1 173 ? 0.858 1.390 16.876 1.00 98.56 173 LEU A CA 1
ATOM 1352 C C . LEU A 1 173 ? 1.948 1.004 15.866 1.00 98.56 173 LEU A C 1
ATOM 1354 O O . LEU A 1 173 ? 1.706 1.090 14.659 1.00 98.56 173 LEU A O 1
ATOM 1358 N N . LEU A 1 174 ? 3.128 0.585 16.332 1.00 98.19 174 LEU A N 1
ATOM 1359 C CA . LEU A 1 174 ? 4.218 0.106 15.478 1.00 98.19 174 LEU A CA 1
ATOM 1360 C C . LEU A 1 174 ? 3.829 -1.201 14.772 1.00 98.19 174 LEU A C 1
ATOM 1362 O O . LEU A 1 174 ? 4.051 -1.328 13.566 1.00 98.19 174 LEU A O 1
ATOM 1366 N N . MET A 1 175 ? 3.174 -2.126 15.479 1.00 98.00 175 MET A N 1
ATOM 1367 C CA . MET A 1 175 ? 2.633 -3.361 14.906 1.00 98.00 175 MET A CA 1
ATOM 1368 C C . MET A 1 175 ? 1.594 -3.061 13.822 1.00 98.00 175 MET A C 1
ATOM 1370 O O . MET A 1 175 ? 1.691 -3.578 12.706 1.00 98.00 175 MET A O 1
ATOM 1374 N N . ALA A 1 176 ? 0.646 -2.162 14.106 1.00 97.81 176 ALA A N 1
ATOM 1375 C CA . ALA A 1 176 ? -0.362 -1.739 13.140 1.00 97.81 176 ALA A CA 1
ATOM 1376 C C . ALA A 1 176 ? 0.260 -1.112 11.884 1.00 97.81 176 ALA A C 1
ATOM 1378 O O . ALA A 1 176 ? -0.133 -1.432 10.760 1.00 97.81 176 ALA A O 1
ATOM 1379 N N . ALA A 1 177 ? 1.249 -0.238 12.071 1.00 97.31 177 ALA A N 1
ATOM 1380 C CA . ALA A 1 177 ? 1.973 0.417 10.991 1.00 97.31 177 ALA A CA 1
ATOM 1381 C C . ALA A 1 177 ? 2.708 -0.593 10.100 1.00 97.31 177 ALA A C 1
ATOM 1383 O O . ALA A 1 177 ? 2.571 -0.559 8.873 1.00 97.31 177 ALA A O 1
ATOM 1384 N N . LYS A 1 178 ? 3.429 -1.537 10.716 1.00 95.81 178 LYS A N 1
ATOM 1385 C CA . LYS A 1 178 ? 4.128 -2.607 10.006 1.00 95.81 178 LYS A CA 1
ATOM 1386 C C . LYS A 1 178 ? 3.161 -3.494 9.234 1.00 95.81 178 LYS A C 1
ATOM 1388 O O . LYS A 1 178 ? 3.353 -3.713 8.040 1.00 95.81 178 LYS A O 1
ATOM 1393 N N . ARG A 1 179 ? 2.106 -3.973 9.898 1.00 95.06 179 ARG A N 1
ATOM 1394 C CA . ARG A 1 179 ? 1.121 -4.882 9.306 1.00 95.06 179 ARG A CA 1
ATOM 1395 C C . ARG A 1 179 ? 0.406 -4.247 8.119 1.00 95.06 179 ARG A C 1
ATOM 1397 O O . ARG A 1 179 ? 0.225 -4.916 7.102 1.00 95.06 179 ARG A O 1
ATOM 1404 N N . MET A 1 180 ? 0.040 -2.970 8.241 1.00 95.31 180 MET A N 1
ATOM 1405 C CA . MET A 1 180 ? -0.580 -2.219 7.154 1.00 95.31 180 MET A CA 1
ATOM 1406 C C . MET A 1 180 ? 0.375 -2.097 5.965 1.00 95.31 180 MET A C 1
ATOM 1408 O O . MET A 1 180 ? 0.002 -2.465 4.857 1.00 95.31 180 MET A O 1
ATOM 1412 N N . SER A 1 181 ? 1.615 -1.656 6.204 1.00 94.75 181 SER A N 1
ATOM 1413 C CA . SER A 1 181 ? 2.640 -1.538 5.160 1.00 94.75 181 SER A CA 1
ATOM 1414 C C . SER A 1 181 ? 2.898 -2.871 4.453 1.00 94.75 181 SER A C 1
ATOM 1416 O O . SER A 1 181 ? 2.838 -2.936 3.229 1.00 94.75 181 SER A O 1
ATOM 1418 N N . ASP A 1 182 ? 3.099 -3.961 5.196 1.00 91.44 182 ASP A N 1
ATOM 1419 C CA . ASP A 1 182 ? 3.374 -5.276 4.606 1.00 91.44 182 ASP A CA 1
ATOM 1420 C C . ASP A 1 182 ? 2.220 -5.769 3.716 1.00 91.44 182 ASP A C 1
ATOM 1422 O O . ASP A 1 182 ? 2.461 -6.323 2.642 1.00 91.44 182 ASP A O 1
ATOM 1426 N N . ARG A 1 183 ? 0.965 -5.540 4.131 1.00 90.56 183 ARG A N 1
ATOM 1427 C CA . ARG A 1 183 ? -0.220 -5.965 3.370 1.00 90.56 183 ARG A CA 1
ATOM 1428 C C . ARG A 1 183 ? -0.473 -5.133 2.120 1.00 90.56 183 ARG A C 1
ATOM 1430 O O . ARG A 1 183 ? -0.907 -5.690 1.116 1.00 90.56 183 ARG A O 1
ATOM 1437 N N . THR A 1 184 ? -0.258 -3.823 2.179 1.00 90.38 184 THR A N 1
ATOM 1438 C CA . THR A 1 184 ? -0.634 -2.910 1.086 1.00 90.38 184 THR A CA 1
ATOM 1439 C C . THR A 1 184 ? 0.506 -2.660 0.109 1.00 90.38 184 THR A C 1
ATOM 1441 O O . THR A 1 184 ? 0.252 -2.340 -1.045 1.00 90.38 184 THR A O 1
ATOM 1444 N N . GLN A 1 185 ? 1.753 -2.838 0.549 1.00 87.12 185 GLN A N 1
ATOM 1445 C CA . GLN A 1 185 ? 2.956 -2.702 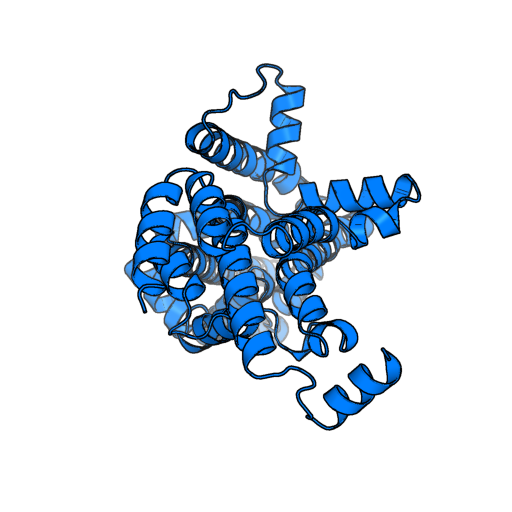-0.278 1.00 87.12 185 GLN A CA 1
ATOM 1446 C C . GLN A 1 185 ? 3.427 -4.049 -0.840 1.00 87.12 185 GLN A C 1
ATOM 1448 O O . GLN A 1 185 ? 4.559 -4.167 -1.303 1.00 87.12 185 GLN A O 1
ATOM 1453 N N . PHE A 1 186 ? 2.557 -5.065 -0.770 1.00 83.31 186 PHE A N 1
ATOM 1454 C CA . PHE A 1 186 ? 2.673 -6.367 -1.429 1.00 83.31 186 PHE A CA 1
ATOM 1455 C C . PHE A 1 186 ? 4.069 -6.973 -1.366 1.00 83.31 186 PHE A C 1
ATOM 1457 O O . PHE A 1 186 ? 4.626 -7.388 -2.384 1.00 83.31 186 PHE A O 1
ATOM 1464 N N . ARG A 1 187 ? 4.643 -7.019 -0.162 1.00 75.56 187 ARG A N 1
ATOM 1465 C CA . ARG A 1 187 ? 5.926 -7.682 0.032 1.00 75.56 187 ARG A CA 1
ATOM 1466 C C . ARG A 1 187 ? 5.745 -9.159 -0.314 1.00 75.56 187 ARG A C 1
ATOM 1468 O O . ARG A 1 187 ? 5.145 -9.900 0.451 1.00 75.56 187 ARG A O 1
ATOM 1475 N N . THR A 1 188 ? 6.265 -9.568 -1.462 1.00 66.44 188 THR A N 1
ATOM 1476 C CA . THR A 1 188 ? 6.366 -10.975 -1.834 1.00 66.44 188 THR A CA 1
ATOM 1477 C C . THR A 1 188 ? 7.584 -11.559 -1.149 1.00 66.44 188 THR A C 1
ATOM 1479 O O . THR A 1 188 ? 8.719 -11.275 -1.545 1.00 66.44 188 THR A O 1
ATOM 1482 N N . GLY A 1 189 ? 7.354 -12.359 -0.116 1.00 70.00 189 GLY A N 1
ATOM 1483 C CA . GLY A 1 189 ? 8.347 -13.312 0.335 1.00 70.00 189 GLY A CA 1
ATOM 1484 C C . GLY A 1 189 ? 8.535 -14.405 -0.723 1.00 70.00 189 GLY A C 1
ATOM 1485 O O . GLY A 1 189 ? 7.631 -14.653 -1.527 1.00 70.00 189 GLY A O 1
ATOM 1486 N N . PRO A 1 190 ? 9.680 -15.106 -0.716 1.00 66.31 190 PRO A N 1
ATOM 1487 C CA . PRO A 1 190 ? 9.873 -16.280 -1.561 1.00 66.31 190 PRO A CA 1
ATOM 1488 C C . PRO A 1 190 ? 8.720 -17.280 -1.412 1.00 66.31 190 PRO A C 1
ATOM 1490 O O . PRO A 1 190 ? 8.243 -17.811 -2.398 1.00 66.31 190 PRO A O 1
ATOM 1493 N N . LEU A 1 191 ? 8.190 -17.454 -0.199 1.00 78.25 191 LEU A N 1
ATOM 1494 C CA . LEU A 1 191 ? 7.113 -18.403 0.101 1.00 78.25 191 LEU A CA 1
ATOM 1495 C C . LEU A 1 191 ? 5.719 -17.990 -0.406 1.00 78.25 191 LEU A C 1
ATOM 1497 O O . LEU A 1 191 ? 4.816 -18.822 -0.410 1.00 78.25 191 LEU A O 1
ATOM 1501 N N . ASP A 1 192 ? 5.525 -16.741 -0.837 1.00 73.19 192 ASP A N 1
ATOM 1502 C CA . ASP A 1 192 ? 4.209 -16.255 -1.280 1.00 73.19 192 ASP A CA 1
ATOM 1503 C C . ASP A 1 192 ? 3.901 -16.607 -2.743 1.00 73.19 192 ASP A C 1
ATOM 1505 O O . ASP A 1 192 ? 2.769 -16.443 -3.203 1.00 73.19 192 ASP A O 1
ATOM 1509 N N . LEU A 1 193 ? 4.901 -17.083 -3.492 1.00 74.56 193 LEU A N 1
ATOM 1510 C CA . LEU A 1 193 ? 4.761 -17.450 -4.898 1.00 74.56 193 LEU A CA 1
ATOM 1511 C C . LEU A 1 193 ? 4.649 -18.974 -5.052 1.00 74.56 193 LEU A C 1
ATOM 1513 O O . LEU A 1 193 ? 5.367 -19.707 -4.375 1.00 74.56 193 LEU A O 1
ATOM 1517 N N . PRO A 1 194 ? 3.821 -19.489 -5.978 1.00 77.75 194 PRO A N 1
ATOM 1518 C CA . PRO A 1 194 ? 3.848 -20.896 -6.361 1.00 77.75 194 PRO A CA 1
ATOM 1519 C C . PRO A 1 194 ? 5.268 -21.374 -6.694 1.00 77.75 194 PRO A C 1
ATOM 1521 O O . PRO A 1 194 ? 6.010 -20.696 -7.405 1.00 77.75 194 PRO A O 1
ATOM 1524 N N . PHE A 1 195 ? 5.636 -22.569 -6.231 1.00 77.81 195 PHE A N 1
ATOM 1525 C CA . PHE A 1 195 ? 6.975 -23.140 -6.434 1.00 77.81 195 PHE A CA 1
ATOM 1526 C C . PHE A 1 195 ? 7.398 -23.183 -7.916 1.00 77.81 195 PHE A C 1
ATOM 1528 O O . PHE A 1 195 ? 8.533 -22.856 -8.271 1.00 77.81 195 PHE A O 1
ATOM 1535 N N . ALA A 1 196 ? 6.455 -23.503 -8.809 1.00 76.94 196 ALA A N 1
ATOM 1536 C CA . ALA A 1 196 ? 6.675 -23.523 -10.257 1.00 76.94 196 ALA A CA 1
ATOM 1537 C C . ALA A 1 196 ? 7.166 -22.174 -10.813 1.00 76.94 196 ALA A C 1
ATOM 1539 O O . ALA A 1 196 ? 7.883 -22.121 -11.809 1.00 76.94 196 ALA A O 1
ATOM 1540 N N . TRP A 1 197 ? 6.799 -21.074 -10.160 1.00 75.25 197 TRP A N 1
ATOM 1541 C CA . TRP A 1 197 ? 7.209 -19.744 -10.573 1.00 75.25 197 TRP A CA 1
ATOM 1542 C C . TRP A 1 197 ? 8.576 -19.338 -10.018 1.00 75.25 197 TRP A C 1
ATOM 1544 O O . TRP A 1 197 ? 9.301 -18.587 -10.662 1.00 75.25 197 TRP A O 1
ATOM 1554 N N . GLN A 1 198 ? 8.955 -19.860 -8.854 1.00 76.94 198 GLN A N 1
ATOM 1555 C CA . GLN A 1 198 ? 10.258 -19.589 -8.244 1.00 76.94 198 GLN A CA 1
ATOM 1556 C C . GLN A 1 198 ? 11.393 -20.363 -8.924 1.00 76.94 198 GLN A C 1
ATOM 1558 O O . GLN A 1 198 ? 12.512 -19.865 -9.036 1.00 76.94 198 GLN A O 1
ATOM 1563 N N . SER A 1 199 ? 11.094 -21.584 -9.370 1.00 74.94 199 SER A N 1
ATOM 1564 C CA . SER A 1 199 ? 12.081 -22.562 -9.845 1.00 74.94 199 SER A CA 1
ATOM 1565 C C . SER A 1 199 ? 12.694 -22.250 -11.215 1.00 74.94 199 SER A C 1
ATOM 1567 O O . SER A 1 199 ? 13.764 -22.763 -11.526 1.00 74.94 199 SER A O 1
ATOM 1569 N N . SER A 1 200 ? 12.079 -21.388 -12.032 1.00 74.38 200 SER A N 1
ATOM 1570 C CA . SER A 1 200 ? 12.602 -21.023 -13.356 1.00 74.38 200 SER A CA 1
ATOM 1571 C C . SER A 1 200 ? 12.921 -19.531 -13.461 1.00 74.38 200 SER A C 1
ATOM 1573 O O . SER A 1 200 ? 12.265 -18.688 -12.853 1.00 74.38 200 SER A O 1
ATOM 1575 N N . VAL A 1 201 ? 13.946 -19.172 -14.243 1.00 66.94 201 VAL A N 1
ATOM 1576 C CA . VAL A 1 201 ? 14.304 -17.761 -14.510 1.00 66.94 201 VAL A CA 1
ATOM 1577 C C . VAL A 1 201 ? 13.140 -17.023 -15.179 1.00 66.94 201 VAL A C 1
ATOM 1579 O O . VAL A 1 201 ? 12.741 -15.958 -14.712 1.00 66.94 201 VAL A O 1
ATOM 1582 N N . GLY A 1 202 ? 12.528 -17.633 -16.200 1.00 66.44 202 GLY A N 1
ATOM 1583 C CA . GLY A 1 202 ? 11.338 -17.083 -16.857 1.00 66.44 202 GLY A CA 1
ATOM 1584 C C . GLY A 1 202 ? 10.133 -16.975 -15.916 1.00 66.44 202 GLY A C 1
ATOM 1585 O O . GLY A 1 202 ? 9.436 -15.963 -15.925 1.00 66.44 202 GLY A O 1
ATOM 1586 N N . GLY A 1 203 ? 9.927 -17.962 -15.038 1.00 72.94 203 GLY A N 1
ATOM 1587 C CA . GLY A 1 203 ? 8.900 -17.912 -13.996 1.00 72.94 203 GLY A CA 1
ATOM 1588 C C . GLY A 1 203 ? 9.085 -16.723 -13.058 1.00 72.94 203 GLY A C 1
ATOM 1589 O O . GLY A 1 203 ? 8.136 -15.971 -12.852 1.00 72.94 203 GLY A O 1
ATOM 1590 N N . ARG A 1 204 ? 10.316 -16.484 -12.582 1.00 71.75 204 ARG A N 1
ATOM 1591 C CA . ARG A 1 204 ? 10.644 -15.352 -11.700 1.00 71.75 204 ARG A CA 1
ATOM 1592 C C . ARG A 1 204 ? 10.320 -14.010 -12.356 1.00 71.75 204 ARG A C 1
ATOM 1594 O O . ARG A 1 204 ? 9.668 -13.168 -11.737 1.00 71.75 204 ARG A O 1
ATOM 1601 N N . MET A 1 205 ? 10.684 -13.841 -13.626 1.00 64.88 205 MET A N 1
ATOM 1602 C CA . MET A 1 205 ? 10.362 -12.636 -14.399 1.00 64.88 205 MET A CA 1
ATOM 1603 C C . MET A 1 205 ? 8.862 -12.438 -14.606 1.00 64.88 205 MET A C 1
ATOM 1605 O O . MET A 1 205 ? 8.339 -11.349 -14.370 1.00 64.88 205 MET A O 1
ATOM 1609 N N . LEU A 1 206 ? 8.146 -13.502 -14.974 1.00 65.94 206 LEU A N 1
ATOM 1610 C CA . LEU A 1 206 ? 6.693 -13.451 -15.103 1.00 65.94 206 LEU A CA 1
ATOM 1611 C C . LEU A 1 206 ? 6.035 -13.098 -13.766 1.00 65.94 206 LEU A C 1
ATOM 1613 O O . LEU A 1 206 ? 5.084 -12.316 -13.732 1.00 65.94 206 LEU A O 1
ATOM 1617 N N . THR A 1 207 ? 6.557 -13.607 -12.650 1.00 69.75 207 THR A N 1
ATOM 1618 C CA . THR A 1 207 ? 6.006 -13.300 -11.329 1.00 69.75 207 THR A CA 1
ATOM 1619 C C . THR A 1 207 ? 6.288 -11.926 -10.814 1.00 69.75 207 THR A C 1
ATOM 1621 O O . THR A 1 207 ? 5.545 -11.467 -9.956 1.00 69.75 207 THR A O 1
ATOM 1624 N N . LEU A 1 208 ? 7.304 -11.246 -11.319 1.00 65.62 208 LEU A N 1
ATOM 1625 C CA . LEU A 1 208 ? 7.617 -9.920 -10.820 1.00 65.62 208 LEU A CA 1
ATOM 1626 C C . LEU A 1 208 ? 6.447 -8.962 -10.990 1.00 65.62 208 LEU A C 1
ATOM 1628 O O . LEU A 1 208 ? 5.994 -8.344 -10.030 1.00 65.62 208 LEU A O 1
ATOM 1632 N N . TYR A 1 209 ? 5.874 -8.946 -12.187 1.00 66.62 209 TYR A N 1
ATOM 1633 C CA . TYR A 1 209 ? 4.708 -8.124 -12.492 1.00 66.62 209 TYR A CA 1
ATOM 1634 C C . TYR A 1 209 ? 3.401 -8.807 -12.079 1.00 66.62 209 TYR A C 1
ATOM 1636 O O . TYR A 1 209 ? 2.484 -8.150 -11.579 1.00 66.62 209 TYR A O 1
ATOM 1644 N N . LYS A 1 210 ? 3.316 -10.138 -12.224 1.00 70.06 210 LYS A N 1
ATOM 1645 C CA . LYS A 1 210 ? 2.094 -10.883 -11.888 1.00 70.06 210 LYS A CA 1
ATOM 1646 C C . LYS A 1 210 ? 1.831 -10.951 -10.392 1.00 70.06 210 LYS A C 1
ATOM 1648 O O . LYS A 1 210 ? 0.673 -10.945 -10.005 1.00 70.06 210 LYS A O 1
ATOM 1653 N N . SER A 1 211 ? 2.854 -10.981 -9.545 1.00 76.25 211 SER A N 1
AT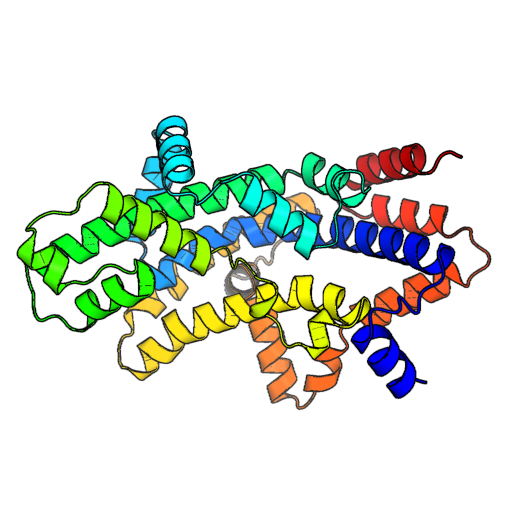OM 1654 C CA . SER A 1 211 ? 2.675 -11.023 -8.092 1.00 76.25 211 SER A CA 1
ATOM 1655 C C . SER A 1 211 ? 2.069 -9.733 -7.557 1.00 76.25 211 SER A C 1
ATOM 1657 O O . SER A 1 211 ? 1.176 -9.774 -6.716 1.00 76.25 211 SER A O 1
ATOM 1659 N N . PHE A 1 212 ? 2.477 -8.592 -8.109 1.00 78.56 212 PHE A N 1
ATOM 1660 C CA . PHE A 1 212 ? 1.872 -7.306 -7.810 1.00 78.56 212 PHE A CA 1
ATOM 1661 C C . PHE A 1 212 ? 0.395 -7.269 -8.218 1.00 78.56 212 PHE A C 1
ATOM 1663 O O . PHE A 1 212 ? -0.463 -6.962 -7.389 1.00 78.56 212 PHE A O 1
ATOM 1670 N N . GLY A 1 213 ? 0.083 -7.646 -9.464 1.00 80.31 213 GLY A N 1
ATOM 1671 C CA . GLY A 1 213 ? -1.299 -7.731 -9.946 1.00 80.31 213 GLY A CA 1
ATOM 1672 C C . GLY A 1 213 ? -2.144 -8.727 -9.145 1.00 80.31 213 GLY A C 1
ATOM 1673 O O . GLY A 1 213 ? -3.264 -8.415 -8.750 1.00 80.31 213 GLY A O 1
ATOM 1674 N N . PHE A 1 214 ? -1.585 -9.894 -8.822 1.00 81.44 214 PHE A N 1
ATOM 1675 C CA . PHE A 1 214 ? -2.224 -10.926 -8.008 1.00 81.44 214 PHE A CA 1
ATOM 1676 C C . PHE A 1 214 ? -2.516 -10.439 -6.589 1.00 81.44 214 PHE A C 1
ATOM 1678 O O . PHE A 1 214 ? -3.630 -10.605 -6.097 1.00 81.44 214 PHE A O 1
ATOM 1685 N N . ASN A 1 215 ? -1.544 -9.809 -5.930 1.00 84.75 215 ASN A N 1
ATOM 1686 C CA . ASN A 1 215 ? -1.722 -9.303 -4.577 1.00 84.75 215 ASN A CA 1
ATOM 1687 C C . ASN A 1 215 ? -2.716 -8.135 -4.534 1.00 84.75 215 ASN A C 1
ATOM 1689 O O . ASN A 1 215 ? -3.510 -8.054 -3.598 1.00 84.75 215 ASN A O 1
ATOM 1693 N N . GLN A 1 216 ? -2.756 -7.291 -5.567 1.00 84.50 216 GLN A N 1
ATOM 1694 C CA . GLN A 1 216 ? -3.815 -6.295 -5.721 1.00 84.50 216 GLN A CA 1
ATOM 1695 C C . GLN A 1 216 ? -5.188 -6.919 -5.951 1.00 84.50 216 GLN A C 1
ATOM 1697 O O . GLN A 1 216 ? -6.151 -6.506 -5.312 1.00 84.50 216 GLN A O 1
ATOM 1702 N N . ALA A 1 217 ? -5.292 -7.933 -6.813 1.00 84.44 217 ALA A N 1
ATOM 1703 C CA . ALA A 1 217 ? -6.541 -8.655 -7.035 1.00 84.44 217 ALA A CA 1
ATOM 1704 C C . ALA A 1 217 ? -7.028 -9.325 -5.746 1.00 84.44 217 ALA A C 1
ATOM 1706 O O . ALA A 1 217 ? -8.213 -9.268 -5.420 1.00 84.44 217 ALA A O 1
ATOM 1707 N N . ARG A 1 218 ? -6.109 -9.903 -4.965 1.00 86.62 218 ARG A N 1
ATOM 1708 C CA . ARG A 1 218 ? -6.387 -10.451 -3.637 1.00 86.62 218 ARG A CA 1
ATOM 1709 C C . ARG A 1 218 ? -6.858 -9.366 -2.672 1.00 86.62 218 ARG A C 1
ATOM 1711 O O . ARG A 1 218 ? -7.871 -9.573 -2.013 1.00 86.62 218 ARG A O 1
ATOM 1718 N N . LEU A 1 219 ? -6.174 -8.222 -2.618 1.00 88.88 219 LEU A N 1
ATOM 1719 C CA . LEU A 1 219 ? -6.569 -7.081 -1.790 1.00 88.88 219 LEU A CA 1
ATOM 1720 C C . LEU A 1 219 ? -7.974 -6.600 -2.158 1.00 88.88 219 LEU A C 1
ATOM 1722 O O . LEU A 1 219 ? -8.823 -6.472 -1.288 1.00 88.88 219 LEU A O 1
ATOM 1726 N N . PHE A 1 220 ? -8.251 -6.404 -3.445 1.00 88.88 220 PHE A N 1
ATOM 1727 C CA . PHE A 1 220 ? -9.566 -5.997 -3.928 1.00 88.88 220 PHE A CA 1
ATOM 1728 C C . PHE A 1 220 ? -10.641 -7.036 -3.593 1.00 88.88 220 PHE A C 1
ATOM 1730 O O . PHE A 1 220 ? -11.703 -6.699 -3.072 1.00 88.88 220 PHE A O 1
ATOM 1737 N N . ARG A 1 221 ? -10.363 -8.323 -3.825 1.00 89.81 221 ARG A N 1
ATOM 1738 C CA . ARG A 1 221 ? -11.272 -9.414 -3.465 1.00 89.81 221 ARG A CA 1
ATOM 1739 C C . ARG A 1 221 ? -11.584 -9.407 -1.968 1.00 89.81 221 ARG A C 1
ATOM 1741 O O . ARG A 1 221 ? -12.750 -9.520 -1.604 1.00 89.81 221 ARG A O 1
ATOM 1748 N N . ASP A 1 222 ? -10.567 -9.299 -1.121 1.00 89.81 222 ASP A N 1
ATOM 1749 C CA . ASP A 1 222 ? -10.705 -9.413 0.333 1.00 89.81 222 ASP A CA 1
ATOM 1750 C C . ASP A 1 222 ? -11.332 -8.147 0.946 1.00 89.81 222 ASP A C 1
ATOM 1752 O O . ASP A 1 222 ? -12.192 -8.247 1.817 1.00 89.81 222 ASP A O 1
ATOM 1756 N N . SER A 1 223 ? -10.962 -6.957 0.463 1.00 89.94 223 SER A N 1
ATOM 1757 C CA . SER A 1 223 ? -11.436 -5.671 0.991 1.00 89.94 223 SER A CA 1
ATOM 1758 C C . SER A 1 223 ? -12.756 -5.201 0.392 1.00 89.94 223 SER A C 1
ATOM 1760 O O . SER A 1 223 ? -13.501 -4.503 1.071 1.00 89.94 223 SER A O 1
ATOM 1762 N N . VAL A 1 224 ? -13.057 -5.561 -0.859 1.00 91.31 224 VAL A N 1
ATOM 1763 C CA . VAL A 1 224 ? -14.265 -5.115 -1.567 1.00 91.31 224 VAL A CA 1
ATOM 1764 C C . VAL A 1 224 ? -15.221 -6.279 -1.775 1.00 91.31 224 VAL A C 1
ATOM 1766 O O . VAL A 1 224 ? -16.300 -6.287 -1.191 1.00 91.31 224 VAL A O 1
ATOM 1769 N N . LEU A 1 225 ? -14.847 -7.279 -2.581 1.00 91.00 225 LEU A N 1
ATOM 1770 C CA . LEU A 1 225 ? -15.802 -8.303 -3.026 1.00 91.00 225 LEU A CA 1
ATOM 1771 C C . LEU A 1 225 ? -16.353 -9.136 -1.863 1.00 91.00 225 LEU A C 1
ATOM 1773 O O . LEU A 1 225 ? -17.555 -9.381 -1.797 1.00 91.00 225 LEU A O 1
ATOM 1777 N N . GLN A 1 226 ? -15.498 -9.569 -0.935 1.00 91.62 226 GLN A N 1
ATOM 1778 C CA . GLN A 1 226 ? -15.931 -10.337 0.233 1.00 91.62 226 GLN A CA 1
ATOM 1779 C C . GLN A 1 226 ? -16.772 -9.498 1.195 1.00 91.62 226 GLN A C 1
ATOM 1781 O O . GLN A 1 226 ? -17.747 -10.006 1.739 1.00 91.62 226 GLN A O 1
ATOM 1786 N N . GLU A 1 227 ? -16.440 -8.222 1.386 1.00 91.06 227 GLU A N 1
ATOM 1787 C CA . GLU A 1 227 ? -17.222 -7.330 2.243 1.00 91.06 227 GLU A CA 1
ATOM 1788 C C . GLU A 1 227 ? -18.596 -7.024 1.641 1.00 91.06 227 GLU A C 1
ATOM 1790 O O . GLU A 1 227 ? -19.598 -7.125 2.348 1.00 91.06 227 GLU A O 1
ATOM 1795 N N . VAL A 1 228 ? -18.677 -6.782 0.330 1.00 93.25 228 VAL A N 1
ATOM 1796 C CA . VAL A 1 228 ? -19.950 -6.615 -0.386 1.00 93.25 228 VAL A CA 1
ATOM 1797 C C . VAL A 1 228 ? -20.797 -7.885 -0.298 1.00 93.25 228 VAL A C 1
ATOM 1799 O O . VAL A 1 228 ? -21.976 -7.804 0.036 1.00 93.25 228 VAL A O 1
ATOM 1802 N N . ARG A 1 229 ? -20.201 -9.072 -0.490 1.00 93.44 229 ARG A N 1
ATOM 1803 C CA . ARG A 1 229 ? -20.892 -10.366 -0.302 1.00 93.44 229 ARG A CA 1
ATOM 1804 C C . ARG A 1 229 ? -21.406 -10.571 1.126 1.00 93.44 229 ARG A C 1
ATOM 1806 O O . ARG A 1 229 ? -22.383 -11.281 1.321 1.00 93.44 229 ARG A O 1
ATOM 1813 N N . ARG A 1 230 ? -20.769 -9.943 2.118 1.00 92.06 230 ARG A N 1
ATOM 1814 C CA . ARG A 1 230 ? -21.201 -9.920 3.527 1.00 92.06 230 ARG A CA 1
ATOM 1815 C C . ARG A 1 230 ? -22.191 -8.784 3.836 1.00 92.06 230 ARG A C 1
ATOM 1817 O O . ARG A 1 230 ? -22.471 -8.529 5.005 1.00 92.06 230 ARG A O 1
ATOM 1824 N N . GLY A 1 231 ? -22.685 -8.066 2.824 1.00 92.56 231 GLY A N 1
ATOM 1825 C CA . GLY A 1 231 ? -23.622 -6.948 2.976 1.00 92.56 231 GLY A CA 1
ATOM 1826 C C . GLY A 1 231 ? -22.986 -5.635 3.451 1.00 92.56 231 GLY A C 1
ATOM 1827 O O . GLY A 1 231 ? -23.694 -4.706 3.835 1.00 92.56 231 GLY A O 1
ATOM 1828 N N . ASN A 1 232 ? -21.656 -5.526 3.457 1.00 91.31 232 ASN A N 1
ATOM 1829 C CA . ASN A 1 232 ? -20.947 -4.296 3.791 1.00 91.31 232 ASN A CA 1
ATOM 1830 C C . ASN A 1 232 ? -20.568 -3.533 2.514 1.00 91.31 232 ASN A C 1
ATOM 1832 O O . ASN A 1 232 ? -19.557 -3.820 1.880 1.00 91.31 232 ASN A O 1
ATOM 1836 N N . LEU A 1 233 ? -21.360 -2.516 2.169 1.00 94.06 233 LEU A N 1
ATOM 1837 C CA . LEU A 1 233 ? -21.133 -1.675 0.985 1.00 94.06 233 LEU A CA 1
ATOM 1838 C C . LEU A 1 233 ? -20.124 -0.539 1.216 1.00 94.06 233 LEU A C 1
ATOM 1840 O O . LEU A 1 233 ? -19.778 0.175 0.279 1.00 94.06 233 LEU A O 1
ATOM 1844 N N . ARG A 1 234 ? -19.618 -0.358 2.444 1.00 91.50 234 ARG A N 1
ATOM 1845 C CA . ARG A 1 234 ? -18.666 0.717 2.772 1.00 91.50 234 ARG A CA 1
ATOM 1846 C C . ARG A 1 234 ? -17.431 0.757 1.852 1.00 91.50 234 ARG A C 1
ATOM 1848 O O . ARG A 1 234 ? -17.034 1.868 1.506 1.00 91.50 234 ARG A O 1
ATOM 1855 N N . PRO A 1 235 ? -16.826 -0.372 1.433 1.00 91.81 235 PRO A N 1
ATOM 1856 C CA . PRO A 1 235 ? -15.671 -0.356 0.532 1.00 91.81 235 PRO A CA 1
ATOM 1857 C C . PRO A 1 235 ? -15.976 0.145 -0.886 1.00 91.81 235 PRO A C 1
ATOM 1859 O O . PRO A 1 235 ? -15.046 0.491 -1.610 1.00 91.81 235 PRO A O 1
AT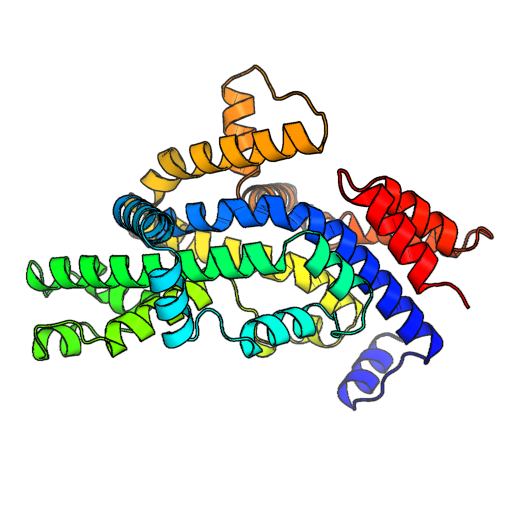OM 1862 N N . LEU A 1 236 ? -17.251 0.227 -1.286 1.00 92.81 236 LEU A N 1
ATOM 1863 C CA . LEU A 1 236 ? -17.640 0.805 -2.576 1.00 92.81 236 LEU A CA 1
ATOM 1864 C C . LEU A 1 236 ? -17.513 2.329 -2.585 1.00 92.81 236 LEU A C 1
ATOM 1866 O O . LEU A 1 236 ? -17.222 2.907 -3.627 1.00 92.81 236 LEU A O 1
ATOM 1870 N N . LEU A 1 237 ? -17.677 2.989 -1.434 1.00 93.12 237 LEU A N 1
ATOM 1871 C CA . LEU A 1 237 ? -17.596 4.446 -1.367 1.00 93.12 237 LEU A CA 1
ATOM 1872 C C . LEU A 1 237 ? -16.217 4.955 -1.835 1.00 93.12 237 LEU A C 1
ATOM 1874 O O . LEU A 1 237 ? -16.188 5.779 -2.745 1.00 93.12 237 LEU A O 1
ATOM 1878 N N . PRO A 1 238 ? -15.077 4.440 -1.333 1.00 91.44 238 PRO A N 1
ATOM 1879 C CA . PRO A 1 238 ? -13.777 4.829 -1.865 1.00 91.44 238 PRO A CA 1
ATOM 1880 C C . PRO A 1 238 ? -13.537 4.454 -3.335 1.00 91.44 238 PRO A C 1
ATOM 1882 O O . PRO A 1 238 ? -12.791 5.165 -4.007 1.00 91.44 238 PRO A O 1
ATOM 1885 N N . LEU A 1 239 ? -14.173 3.397 -3.861 1.00 89.56 239 LEU A N 1
ATOM 1886 C CA . LEU A 1 239 ? -14.098 3.079 -5.296 1.00 89.56 239 LEU A CA 1
ATOM 1887 C C . LEU A 1 239 ? -14.755 4.148 -6.163 1.00 89.56 239 LEU A C 1
ATOM 1889 O O . LEU A 1 239 ? -14.289 4.383 -7.268 1.00 89.56 239 LEU A O 1
ATOM 1893 N N . VAL A 1 240 ? -15.813 4.790 -5.673 1.00 90.75 240 VAL A N 1
ATOM 1894 C CA . VAL A 1 240 ? -16.507 5.858 -6.403 1.00 90.75 240 VAL A CA 1
ATOM 1895 C C . VAL A 1 240 ? -15.877 7.223 -6.124 1.00 90.75 240 VAL A C 1
ATOM 1897 O O . VAL A 1 240 ? -15.868 8.082 -6.995 1.00 90.75 240 VAL A O 1
ATOM 1900 N N . THR A 1 241 ? -15.321 7.446 -4.929 1.00 92.19 241 THR A N 1
ATOM 1901 C CA . THR A 1 241 ? -14.784 8.766 -4.560 1.00 92.19 241 THR A CA 1
ATOM 1902 C C . THR A 1 241 ? -13.287 8.895 -4.791 1.00 92.19 241 THR A C 1
ATOM 1904 O O . THR A 1 241 ? -12.820 9.879 -5.344 1.00 92.19 241 THR A O 1
ATOM 1907 N N . THR A 1 242 ? -12.498 7.941 -4.304 1.00 90.62 242 THR A N 1
ATOM 1908 C CA . THR A 1 242 ? -11.047 8.107 -4.145 1.00 90.62 242 THR A CA 1
ATOM 1909 C C . THR A 1 242 ? -10.279 7.522 -5.312 1.00 90.62 242 THR A C 1
ATOM 1911 O O . THR A 1 242 ? -9.278 8.105 -5.722 1.00 90.62 242 THR A O 1
ATOM 1914 N N . VAL A 1 243 ? -10.751 6.404 -5.865 1.00 89.31 243 VAL A N 1
ATOM 1915 C CA . VAL A 1 243 ? -10.127 5.792 -7.040 1.00 89.31 243 VAL A CA 1
ATOM 1916 C C . VAL A 1 243 ? -10.185 6.721 -8.259 1.00 89.31 243 VAL A C 1
ATOM 1918 O O . VAL A 1 243 ? -9.116 6.954 -8.812 1.00 89.31 243 VAL A O 1
ATOM 1921 N N . PRO A 1 244 ? -11.313 7.360 -8.630 1.00 90.62 244 PRO A N 1
ATOM 1922 C CA . PRO A 1 244 ? -11.328 8.269 -9.777 1.00 90.62 244 PRO A CA 1
ATOM 1923 C C . PRO A 1 244 ? -10.401 9.470 -9.589 1.00 90.62 244 PRO A C 1
ATOM 1925 O O . PRO A 1 244 ? -9.638 9.795 -10.485 1.00 90.62 244 PRO A O 1
ATOM 1928 N N . LEU A 1 245 ? -10.362 10.069 -8.392 1.00 89.25 245 LEU A N 1
ATOM 1929 C CA . LEU A 1 245 ? -9.445 11.180 -8.100 1.00 89.25 245 LEU A CA 1
ATOM 1930 C C . LEU A 1 245 ? -7.969 10.776 -8.228 1.00 89.25 245 LEU A C 1
ATOM 1932 O O . LEU A 1 245 ? -7.148 11.530 -8.750 1.00 89.25 245 LEU A O 1
ATOM 1936 N N . ALA A 1 246 ? -7.616 9.583 -7.746 1.00 88.50 246 ALA A N 1
ATOM 1937 C CA . ALA A 1 246 ? -6.266 9.051 -7.897 1.00 88.50 246 ALA A CA 1
ATOM 1938 C C . ALA A 1 246 ? -5.945 8.695 -9.355 1.00 88.50 246 ALA A C 1
ATOM 1940 O O . ALA A 1 246 ? -4.799 8.841 -9.784 1.00 88.50 246 ALA A O 1
ATOM 1941 N N . GLY A 1 247 ? -6.956 8.239 -10.092 1.00 87.69 247 GLY A N 1
ATOM 1942 C CA . GLY A 1 247 ? -6.879 7.906 -11.503 1.00 87.69 247 GLY A CA 1
ATOM 1943 C C . GLY A 1 247 ? -6.629 9.129 -12.359 1.00 87.69 247 GLY A C 1
ATOM 1944 O O . GLY A 1 247 ? -5.626 9.176 -13.055 1.00 87.69 247 GLY A O 1
ATOM 1945 N N . GLU A 1 248 ? -7.439 10.165 -12.184 1.00 90.31 248 GLU A N 1
ATOM 1946 C CA . GLU A 1 248 ? -7.298 11.464 -12.836 1.00 90.31 248 GLU A CA 1
ATOM 1947 C C . GLU A 1 248 ? -5.879 12.022 -12.647 1.00 90.31 248 GLU A C 1
ATOM 1949 O O . GLU A 1 248 ? -5.204 12.399 -13.607 1.00 90.31 248 GLU A O 1
ATOM 1954 N N . PHE A 1 249 ? -5.361 11.983 -11.415 1.00 87.19 249 PHE A N 1
ATOM 1955 C CA . PHE A 1 249 ? -3.982 12.380 -11.135 1.00 87.19 249 PHE A CA 1
ATOM 1956 C C . PHE A 1 249 ? -2.955 11.513 -11.886 1.00 87.19 249 PHE A C 1
ATOM 1958 O O . PHE A 1 249 ? -2.052 12.043 -12.536 1.00 87.19 249 PHE A O 1
ATOM 1965 N N . SER A 1 250 ? -3.080 10.183 -11.823 1.00 82.06 250 SER A N 1
ATOM 1966 C CA . SER A 1 250 ? -2.149 9.261 -12.489 1.00 82.06 250 SER A CA 1
ATOM 1967 C C . SER A 1 250 ? -2.170 9.413 -13.998 1.00 82.06 250 SER A C 1
ATOM 1969 O O . SER A 1 250 ? -1.121 9.479 -14.637 1.00 82.06 250 SER A O 1
ATOM 1971 N N . ALA A 1 251 ? -3.360 9.473 -14.576 1.00 86.06 251 ALA A N 1
ATOM 1972 C CA . ALA A 1 251 ? -3.559 9.517 -16.000 1.00 86.06 251 ALA A CA 1
ATOM 1973 C C . ALA A 1 251 ? -3.105 10.855 -16.588 1.00 86.06 251 ALA A C 1
ATOM 1975 O O . ALA A 1 251 ? -2.510 10.837 -17.664 1.00 86.06 251 ALA A O 1
ATOM 1976 N N . ASN A 1 252 ? -3.244 11.970 -15.859 1.00 84.94 252 ASN A N 1
ATOM 1977 C CA . ASN A 1 252 ? -2.645 13.256 -16.232 1.00 84.94 252 ASN A CA 1
ATOM 1978 C C . ASN A 1 252 ? -1.113 13.228 -16.166 1.00 84.94 252 ASN A C 1
ATOM 1980 O O . ASN A 1 252 ? -0.449 13.712 -17.080 1.00 84.94 252 ASN A O 1
ATOM 1984 N N . VAL A 1 253 ? -0.530 12.607 -15.134 1.00 80.12 253 VAL A N 1
ATOM 1985 C CA . VAL A 1 253 ? 0.928 12.407 -15.060 1.00 80.12 253 VAL A CA 1
ATOM 1986 C C . VAL A 1 253 ? 1.414 11.547 -16.231 1.00 80.12 253 VAL A C 1
ATOM 1988 O O . VAL A 1 253 ? 2.405 11.893 -16.873 1.00 80.12 253 VAL A O 1
ATOM 1991 N N . LYS A 1 254 ? 0.702 10.459 -16.562 1.00 79.19 254 LYS A N 1
ATOM 1992 C CA . LYS A 1 254 ? 0.986 9.638 -17.751 1.00 79.19 254 LYS A CA 1
ATOM 1993 C C . LYS A 1 254 ? 0.851 10.475 -19.023 1.00 79.19 254 LYS A C 1
ATOM 1995 O O . LYS A 1 254 ? 1.756 10.450 -19.845 1.00 79.19 254 LYS A O 1
ATOM 2000 N N . ALA A 1 255 ? -0.236 11.224 -19.181 1.00 83.75 255 ALA A N 1
ATOM 2001 C CA . ALA A 1 255 ? -0.487 12.063 -20.349 1.00 83.75 255 ALA A CA 1
ATOM 2002 C C . ALA A 1 255 ? 0.648 13.057 -20.599 1.00 83.75 255 ALA A C 1
ATOM 2004 O O . ALA A 1 255 ? 1.203 13.095 -21.693 1.00 83.75 255 ALA A O 1
ATOM 2005 N N . PHE A 1 256 ? 1.078 13.752 -19.54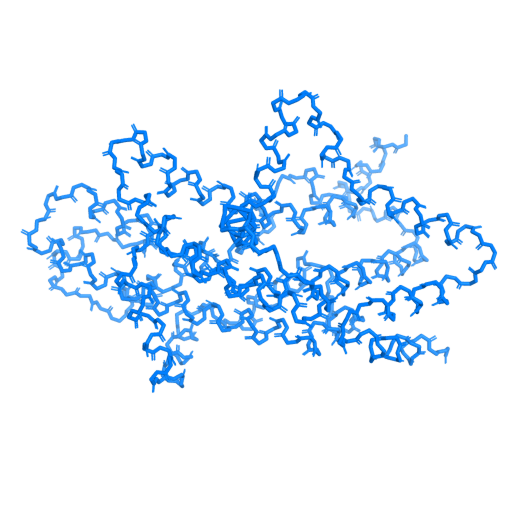8 1.00 82.50 256 PHE A N 1
ATOM 2006 C CA . PHE A 1 256 ? 2.206 14.673 -19.595 1.00 82.50 256 PHE A CA 1
ATOM 2007 C C . PHE A 1 256 ? 3.531 13.980 -19.952 1.00 82.50 256 PHE A C 1
ATOM 2009 O O . PHE A 1 256 ? 4.270 14.461 -20.805 1.00 82.50 256 PHE A O 1
ATOM 2016 N N . ILE A 1 257 ? 3.837 12.834 -19.330 1.00 75.12 257 ILE A N 1
ATOM 2017 C CA . ILE A 1 257 ? 5.089 12.094 -19.572 1.00 75.12 257 ILE A CA 1
ATOM 2018 C C . ILE A 1 257 ? 5.147 11.517 -20.991 1.00 75.12 257 ILE A C 1
ATOM 2020 O O . ILE A 1 257 ? 6.205 11.540 -21.620 1.00 75.12 257 ILE A O 1
ATOM 2024 N N . PHE A 1 258 ? 4.032 10.970 -21.474 1.00 79.94 258 PHE A N 1
ATOM 2025 C CA . PHE A 1 258 ? 3.935 10.318 -22.780 1.00 79.94 258 PHE A CA 1
ATOM 2026 C C . PHE A 1 258 ? 3.538 11.276 -23.908 1.00 79.94 258 PHE A C 1
ATOM 2028 O O . PHE A 1 258 ? 3.457 10.830 -25.048 1.00 79.94 258 PHE A O 1
ATOM 2035 N N . LEU A 1 259 ? 3.316 12.563 -23.610 1.00 86.69 259 LEU A N 1
ATOM 2036 C CA . LEU A 1 259 ? 2.843 13.571 -24.566 1.00 86.69 259 LEU A CA 1
ATOM 2037 C C . LEU A 1 259 ? 1.588 13.109 -25.330 1.00 86.69 259 LEU A C 1
ATOM 2039 O O . LEU A 1 259 ? 1.489 13.296 -26.540 1.00 86.69 259 LEU A O 1
ATOM 2043 N N . ARG A 1 260 ? 0.653 12.460 -24.624 1.00 87.06 260 ARG A N 1
ATOM 2044 C CA . ARG A 1 260 ? -0.633 12.021 -25.185 1.00 87.06 260 ARG A CA 1
ATOM 2045 C C . ARG A 1 260 ? -1.752 12.930 -24.702 1.00 87.06 260 ARG A C 1
ATOM 2047 O O . ARG A 1 260 ? -1.757 13.331 -23.536 1.00 87.06 260 ARG A O 1
ATOM 2054 N N . ASP A 1 261 ? -2.717 13.175 -25.574 1.00 93.06 261 ASP A N 1
ATOM 2055 C CA . ASP A 1 261 ? -3.945 13.857 -25.193 1.00 93.06 261 ASP A CA 1
ATOM 2056 C C . ASP A 1 261 ? -4.846 12.935 -24.368 1.00 93.06 261 ASP A C 1
ATOM 2058 O O . ASP A 1 261 ? -4.791 11.704 -24.465 1.00 93.06 261 ASP A O 1
ATOM 2062 N N . ARG A 1 262 ? -5.651 13.550 -23.503 1.00 93.12 262 ARG A N 1
ATOM 2063 C CA . ARG A 1 262 ? -6.637 12.863 -22.666 1.00 93.12 262 ARG A CA 1
ATOM 2064 C C . ARG A 1 262 ? -7.996 12.877 -23.370 1.00 93.12 262 ARG A C 1
ATOM 2066 O O . ARG A 1 262 ? -8.300 13.876 -24.025 1.00 93.12 262 ARG A O 1
ATOM 2073 N N . PRO A 1 263 ? -8.824 11.830 -23.211 1.00 90.88 263 PRO A N 1
ATOM 2074 C CA . PRO A 1 263 ? -10.196 11.842 -23.698 1.00 90.88 263 PRO A CA 1
ATOM 2075 C C . PRO A 1 263 ? -10.947 13.069 -23.173 1.00 90.88 263 PRO A C 1
ATOM 2077 O O . PRO A 1 263 ? -10.847 13.422 -21.992 1.00 90.88 263 PRO A O 1
ATOM 2080 N N . THR A 1 264 ? -11.677 13.738 -24.062 1.00 94.31 264 THR A N 1
ATOM 2081 C CA . THR A 1 264 ? -12.519 14.890 -23.711 1.00 94.31 264 THR A CA 1
ATOM 2082 C C . THR A 1 264 ? -13.881 14.454 -23.182 1.00 94.31 264 THR A C 1
ATOM 2084 O O . THR A 1 264 ? -14.466 15.170 -22.370 1.00 94.31 264 THR A O 1
ATOM 2087 N N . ASP A 1 265 ? -14.364 13.281 -23.602 1.00 95.50 265 ASP A N 1
ATOM 2088 C CA . ASP A 1 265 ? -15.587 12.684 -23.078 1.00 95.50 265 ASP A CA 1
ATOM 2089 C C . ASP A 1 265 ? -15.424 12.302 -21.599 1.00 95.50 265 ASP A C 1
ATOM 2091 O O . ASP A 1 265 ? -14.450 11.664 -21.191 1.00 95.50 265 ASP A O 1
ATOM 2095 N N . LEU A 1 266 ? -16.397 12.704 -20.776 1.00 89.69 266 LEU A N 1
ATOM 2096 C CA . LEU A 1 266 ? -16.356 12.489 -19.330 1.00 89.69 266 LEU A CA 1
ATOM 2097 C C . LEU A 1 266 ? -16.427 10.998 -18.966 1.00 89.69 266 LEU A C 1
ATOM 2099 O O . LEU A 1 266 ? -15.788 10.578 -18.002 1.00 89.69 266 LEU A O 1
ATOM 2103 N N . THR A 1 267 ? -17.186 10.201 -19.720 1.00 87.44 267 THR A N 1
ATOM 2104 C CA . THR A 1 267 ? -17.356 8.766 -19.456 1.00 87.44 267 THR A CA 1
ATOM 2105 C C . THR A 1 267 ? -16.069 8.016 -19.764 1.00 87.44 267 THR A C 1
ATOM 2107 O O . THR A 1 267 ? -15.586 7.257 -18.922 1.00 87.44 267 THR A O 1
ATOM 2110 N N . GLU A 1 268 ? -15.473 8.274 -20.928 1.00 88.44 268 GLU A N 1
ATOM 2111 C CA . GLU A 1 268 ? -14.178 7.703 -21.308 1.00 88.44 268 GLU A CA 1
ATOM 2112 C C . GLU A 1 268 ? -13.076 8.104 -20.326 1.00 88.44 268 GLU A C 1
ATOM 2114 O O . GLU A 1 268 ? -12.267 7.266 -19.932 1.00 88.44 268 GLU A O 1
ATOM 2119 N N . ARG A 1 269 ? -13.079 9.359 -19.862 1.00 90.94 269 ARG A N 1
ATOM 2120 C CA . ARG A 1 269 ? -12.113 9.852 -18.876 1.00 90.94 269 ARG A CA 1
ATOM 2121 C C . ARG A 1 269 ? -12.252 9.158 -17.526 1.00 90.94 269 ARG A C 1
ATOM 2123 O O . ARG A 1 269 ? -11.247 8.707 -16.988 1.00 90.94 269 ARG A O 1
ATOM 2130 N N . ILE A 1 270 ? -13.473 9.007 -17.007 1.00 85.62 270 ILE A N 1
ATOM 2131 C CA . ILE A 1 270 ? -13.721 8.285 -15.747 1.00 85.62 270 ILE A CA 1
ATOM 2132 C C . ILE A 1 270 ? -13.279 6.821 -15.863 1.00 85.62 270 ILE A C 1
ATOM 2134 O O . ILE A 1 270 ? -12.675 6.289 -14.929 1.00 85.62 270 ILE A O 1
ATOM 2138 N N . LEU A 1 271 ? -13.563 6.168 -16.995 1.00 83.75 271 LEU A N 1
ATOM 2139 C CA . LEU A 1 271 ? -13.114 4.800 -17.249 1.00 83.75 271 LEU A CA 1
ATOM 2140 C C . LEU A 1 271 ? -11.585 4.726 -17.302 1.00 83.75 271 LEU A C 1
ATOM 2142 O O . LEU A 1 271 ? -10.991 3.902 -16.604 1.00 83.75 271 LEU A O 1
ATOM 2146 N N . GLU A 1 272 ? -10.934 5.620 -18.052 1.00 85.12 272 GLU A N 1
ATOM 2147 C CA . GLU A 1 272 ? -9.473 5.685 -18.111 1.00 85.12 272 GLU A CA 1
ATOM 2148 C C . GLU A 1 272 ? -8.869 5.902 -16.718 1.00 85.12 272 GLU A C 1
ATOM 2150 O O . GLU A 1 272 ? -7.907 5.228 -16.348 1.00 85.12 272 GLU A O 1
ATOM 2155 N N . ASP A 1 273 ? -9.451 6.789 -15.915 1.00 88.12 273 ASP A N 1
ATOM 2156 C CA . ASP A 1 273 ? -9.006 7.062 -14.553 1.00 88.12 273 ASP A CA 1
ATOM 2157 C C . ASP A 1 273 ? -9.088 5.811 -13.693 1.00 88.12 273 ASP A C 1
ATOM 2159 O O . ASP A 1 273 ? -8.105 5.440 -13.046 1.00 88.12 273 ASP A O 1
ATOM 2163 N N . TYR A 1 274 ? -10.216 5.111 -13.750 1.00 84.56 274 TYR A N 1
ATOM 2164 C CA . TYR A 1 274 ? -10.428 3.880 -13.006 1.00 84.56 274 TYR A CA 1
ATOM 2165 C C . TYR A 1 274 ? -9.389 2.809 -13.365 1.00 84.56 274 TYR A C 1
ATOM 2167 O O . TYR A 1 274 ? -8.800 2.189 -12.475 1.00 84.56 274 TYR A O 1
ATOM 2175 N N . PHE A 1 275 ? -9.090 2.641 -14.656 1.00 82.38 275 PHE A N 1
ATOM 2176 C CA . PHE A 1 275 ? -8.100 1.670 -15.128 1.00 82.38 275 PHE A CA 1
ATOM 2177 C C . PHE A 1 275 ? -6.655 2.119 -14.935 1.00 82.38 275 PHE A C 1
ATOM 2179 O O . PHE A 1 275 ? -5.751 1.283 -14.848 1.00 82.38 275 PHE A O 1
ATOM 2186 N N . SER A 1 276 ? -6.418 3.423 -14.813 1.00 80.62 276 SER A N 1
ATOM 2187 C CA . SER A 1 276 ? -5.085 3.971 -14.580 1.00 80.62 276 SER A CA 1
ATOM 2188 C C . SER A 1 276 ? -4.576 3.740 -13.151 1.00 80.62 276 SER A C 1
ATOM 2190 O O . SER A 1 276 ? -3.354 3.779 -12.947 1.00 80.62 276 SER A O 1
ATOM 2192 N N . VAL A 1 277 ? -5.476 3.470 -12.192 1.00 82.56 277 VAL A N 1
ATOM 2193 C CA . VAL A 1 277 ? -5.152 3.195 -10.784 1.00 82.56 277 VAL A CA 1
ATOM 2194 C C . VAL A 1 277 ? -4.714 1.747 -10.590 1.00 82.56 277 VAL A C 1
ATOM 2196 O O . VAL A 1 277 ? -5.496 0.797 -10.679 1.00 82.56 277 VAL A O 1
ATOM 2199 N N . GLY A 1 278 ? -3.443 1.584 -10.225 1.00 73.94 278 GLY A N 1
ATOM 2200 C CA . GLY A 1 278 ? -2.867 0.300 -9.842 1.00 73.94 278 GLY A CA 1
ATOM 2201 C C . GLY A 1 278 ? -3.060 -0.794 -10.898 1.00 73.94 278 GLY A C 1
ATOM 2202 O O . GLY A 1 278 ? -2.711 -0.628 -12.062 1.00 73.94 278 GLY A O 1
ATOM 2203 N N . ALA A 1 279 ? -3.552 -1.947 -10.450 1.00 63.53 279 ALA A N 1
ATOM 2204 C CA . ALA A 1 279 ? -3.806 -3.143 -11.241 1.00 63.53 279 ALA A CA 1
ATOM 2205 C C . ALA A 1 279 ? -5.285 -3.298 -11.605 1.00 63.53 279 ALA A C 1
ATOM 2207 O O . ALA A 1 279 ? -5.663 -4.367 -12.070 1.00 63.53 279 ALA A O 1
ATOM 2208 N N . ILE A 1 280 ? -6.132 -2.282 -11.410 1.00 67.69 280 ILE A N 1
ATOM 2209 C CA . ILE A 1 280 ? -7.550 -2.384 -11.781 1.00 67.69 280 ILE A CA 1
ATOM 2210 C C . ILE A 1 280 ? -7.684 -2.647 -13.288 1.00 67.69 280 ILE A C 1
ATOM 2212 O O . ILE A 1 280 ? -8.412 -3.559 -13.666 1.00 67.69 280 ILE A O 1
ATOM 2216 N N . GLY A 1 281 ? -6.882 -1.983 -14.130 1.00 64.19 281 GLY A N 1
ATOM 2217 C CA . GLY A 1 281 ? -6.790 -2.315 -15.560 1.00 64.19 281 GLY A CA 1
ATOM 2218 C C . GLY A 1 281 ? -6.224 -3.717 -15.845 1.00 64.19 281 GLY A C 1
ATOM 2219 O O . GLY A 1 281 ? -6.634 -4.375 -16.795 1.00 64.19 281 GLY A O 1
ATOM 2220 N N . ILE A 1 282 ? -5.333 -4.240 -14.991 1.00 65.00 282 ILE A N 1
ATOM 2221 C CA . ILE A 1 282 ? -4.831 -5.624 -15.115 1.00 65.00 282 ILE A CA 1
ATOM 2222 C C . ILE A 1 282 ? -5.943 -6.628 -14.773 1.00 65.00 282 ILE A C 1
ATOM 2224 O O . ILE A 1 282 ? -6.072 -7.655 -15.436 1.00 65.00 282 ILE A O 1
ATOM 2228 N N . ILE A 1 283 ? -6.748 -6.343 -13.746 1.00 60.81 283 ILE A N 1
ATOM 2229 C CA . ILE A 1 283 ? -7.877 -7.175 -13.316 1.00 60.81 283 ILE A CA 1
ATOM 2230 C C . ILE A 1 283 ? -8.982 -7.152 -14.368 1.00 60.81 283 ILE A C 1
ATOM 2232 O O . ILE A 1 283 ? -9.519 -8.208 -14.679 1.00 60.81 283 ILE A O 1
ATOM 2236 N N . GLU A 1 284 ? -9.307 -5.991 -14.933 1.00 60.84 284 GLU A N 1
ATOM 2237 C CA . GLU A 1 284 ? -10.264 -5.876 -16.034 1.00 60.84 284 GLU A CA 1
ATOM 2238 C C . GLU A 1 284 ? -9.802 -6.694 -17.242 1.00 60.84 284 GLU A C 1
ATOM 2240 O O . GLU A 1 284 ? -10.543 -7.564 -17.694 1.00 60.84 284 GLU A O 1
ATOM 2245 N N . GLY A 1 285 ? -8.555 -6.508 -17.690 1.00 57.97 285 GLY A N 1
ATOM 2246 C CA . GLY A 1 285 ? -7.985 -7.298 -18.780 1.00 57.97 285 GLY A CA 1
ATOM 2247 C C . GLY A 1 285 ? -8.013 -8.800 -18.486 1.00 57.97 285 GLY A C 1
ATOM 2248 O O . GLY A 1 285 ? -8.306 -9.598 -19.375 1.00 57.97 285 GLY A O 1
ATOM 2249 N N . MET A 1 286 ? -7.800 -9.200 -17.228 1.00 58.28 286 MET A N 1
ATOM 2250 C CA . MET A 1 286 ? -7.914 -10.595 -16.795 1.00 58.28 286 MET A CA 1
ATOM 2251 C C . MET A 1 286 ? -9.364 -11.100 -16.818 1.00 58.28 286 MET A C 1
ATOM 2253 O O . MET A 1 286 ? -9.612 -12.205 -17.296 1.00 58.28 286 MET A O 1
ATOM 2257 N N . LEU A 1 287 ? -10.323 -10.316 -16.316 1.00 51.16 287 LEU A N 1
ATOM 2258 C CA . LEU A 1 287 ? -11.745 -10.670 -16.268 1.00 51.16 287 LEU A CA 1
ATOM 2259 C C . LEU A 1 287 ? -12.357 -10.728 -17.669 1.00 51.16 287 LEU A C 1
ATOM 2261 O O . LEU A 1 287 ? -13.082 -11.672 -17.967 1.00 51.16 287 LEU A O 1
ATOM 2265 N N . GLN A 1 288 ? -12.023 -9.776 -18.539 1.00 55.91 288 GLN A N 1
ATOM 2266 C CA . GLN A 1 288 ? -12.423 -9.781 -19.944 1.00 55.91 288 GLN A CA 1
ATOM 2267 C C . GLN A 1 288 ? -11.795 -10.962 -20.688 1.00 55.91 288 GLN A C 1
ATOM 2269 O O . GLN A 1 288 ? -12.507 -11.701 -21.362 1.00 55.91 288 GLN A O 1
ATOM 2274 N N . SER A 1 289 ? -10.496 -11.223 -20.504 1.00 53.78 289 SER A N 1
ATOM 2275 C CA . SER A 1 289 ? -9.835 -12.379 -21.132 1.00 53.78 289 SER A CA 1
ATOM 2276 C C . SER A 1 289 ? -10.417 -13.711 -20.651 1.00 53.78 289 SER A C 1
ATOM 2278 O O . SER A 1 289 ? -10.574 -14.635 -21.445 1.00 53.78 289 SER A O 1
ATOM 2280 N N . ALA A 1 290 ? -10.775 -13.816 -19.367 1.00 52.41 290 ALA A N 1
ATOM 2281 C CA . ALA A 1 290 ? -11.438 -14.994 -18.814 1.00 52.41 290 ALA A CA 1
ATOM 2282 C C . ALA A 1 290 ? -12.870 -15.159 -19.350 1.00 52.41 290 ALA A C 1
ATOM 2284 O O . ALA A 1 290 ? -13.242 -16.264 -19.739 1.00 52.41 290 ALA A O 1
ATOM 2285 N N . ALA A 1 291 ? -13.650 -14.075 -19.425 1.00 57.22 291 ALA A N 1
ATOM 2286 C CA . ALA A 1 291 ? -15.010 -14.085 -19.970 1.00 57.22 291 ALA A CA 1
ATOM 2287 C C . ALA A 1 291 ? -15.046 -14.437 -21.468 1.00 57.22 291 ALA A C 1
ATOM 2289 O O . ALA A 1 291 ? -15.990 -15.071 -21.927 1.00 57.22 291 ALA A O 1
ATOM 2290 N N . LEU A 1 292 ? -14.000 -14.076 -22.215 1.00 66.12 292 LEU A N 1
ATOM 2291 C CA . LEU A 1 292 ? -13.849 -14.377 -23.641 1.00 66.12 292 LEU A CA 1
ATOM 2292 C C . LEU A 1 292 ? -13.195 -15.744 -23.921 1.00 66.12 292 LEU A C 1
ATOM 2294 O O . LEU A 1 292 ? -12.924 -16.057 -25.077 1.00 66.12 292 LEU A O 1
ATOM 2298 N N . GLY A 1 293 ? -12.892 -16.552 -22.895 1.00 56.00 293 GLY A N 1
ATOM 2299 C CA . GLY A 1 293 ? -12.228 -17.854 -23.063 1.00 56.00 293 GLY A CA 1
ATOM 2300 C C . GLY A 1 293 ? -10.756 -17.772 -23.502 1.00 56.00 293 GLY A C 1
ATOM 2301 O O . GLY A 1 293 ? -10.148 -18.789 -23.820 1.00 56.00 293 GLY A O 1
ATOM 2302 N N . LYS A 1 294 ? -10.156 -16.576 -23.474 1.00 65.12 294 LYS A N 1
ATOM 2303 C CA . LYS A 1 294 ? -8.781 -16.264 -23.907 1.00 65.12 294 LYS A CA 1
ATOM 2304 C C . LYS A 1 294 ? -7.775 -16.235 -22.755 1.00 65.12 294 LYS A C 1
ATOM 2306 O O . LYS A 1 294 ? -6.760 -15.541 -22.803 1.00 65.12 294 LYS A O 1
ATOM 2311 N N . GLY A 1 295 ? -8.039 -16.987 -21.687 1.00 53.69 295 GLY A N 1
ATOM 2312 C CA . GLY A 1 295 ? -7.197 -16.982 -20.488 1.00 53.69 295 GLY A CA 1
ATOM 2313 C C . GLY A 1 295 ? -5.722 -17.270 -20.792 1.00 53.69 295 GLY A C 1
ATOM 2314 O O . GLY A 1 295 ? -4.842 -16.615 -20.238 1.00 53.69 295 GLY A O 1
ATOM 2315 N N . THR A 1 296 ? -5.434 -18.186 -21.719 1.00 49.25 296 THR A N 1
ATOM 2316 C CA . THR A 1 296 ? -4.063 -18.551 -22.108 1.00 49.25 296 THR A CA 1
ATOM 2317 C C . THR A 1 296 ? -3.310 -17.432 -22.835 1.00 49.25 296 THR A C 1
ATOM 2319 O O . THR A 1 296 ? -2.125 -17.252 -22.559 1.00 49.25 296 THR A O 1
ATOM 2322 N N . GLU A 1 297 ? -3.974 -16.630 -23.675 1.00 48.62 297 GLU A N 1
ATOM 2323 C CA . GLU A 1 297 ? -3.377 -15.467 -24.358 1.00 48.62 297 GLU A CA 1
ATOM 2324 C C . GLU A 1 297 ? -2.990 -14.363 -23.365 1.00 48.62 297 GLU A C 1
ATOM 2326 O O . GLU A 1 297 ? -1.931 -13.755 -23.496 1.00 48.62 297 GLU A O 1
ATOM 2331 N N . PHE A 1 298 ? -3.774 -14.166 -22.302 1.00 51.44 298 PHE A N 1
ATOM 2332 C CA . PHE A 1 298 ? -3.417 -13.267 -21.200 1.00 51.44 298 PHE A CA 1
ATOM 2333 C C . PHE A 1 298 ? -2.229 -13.793 -20.374 1.00 51.44 298 PHE A C 1
ATOM 2335 O O . PHE A 1 298 ? -1.362 -13.026 -19.946 1.00 51.44 298 PHE A O 1
ATOM 2342 N N . PHE A 1 299 ? -2.158 -15.113 -20.152 1.00 46.97 299 PHE A N 1
ATOM 2343 C CA . PHE A 1 299 ? -1.030 -15.735 -19.450 1.00 46.97 299 PHE A CA 1
ATOM 2344 C C . PHE A 1 299 ? 0.273 -15.682 -20.256 1.00 46.97 299 PHE A C 1
ATOM 2346 O O . PHE A 1 299 ? 1.331 -15.515 -19.635 1.00 46.97 299 PHE A O 1
ATOM 2353 N N . ALA A 1 300 ? 0.178 -15.798 -21.583 1.00 48.72 300 ALA A N 1
ATOM 2354 C CA . ALA A 1 300 ? 1.266 -15.674 -22.547 1.00 48.72 300 ALA A CA 1
ATOM 2355 C C . ALA A 1 300 ? 1.729 -14.213 -22.704 1.00 48.72 300 ALA A C 1
ATOM 2357 O O . ALA A 1 300 ? 2.918 -13.940 -22.565 1.00 48.72 300 ALA A O 1
ATOM 2358 N N . GLY A 1 301 ? 0.780 -13.287 -22.870 1.00 43.06 301 GLY A N 1
ATOM 2359 C CA . GLY A 1 301 ? 0.943 -11.833 -22.847 1.00 43.06 301 GLY A CA 1
ATOM 2360 C C . GLY A 1 301 ? 1.966 -11.237 -23.834 1.00 43.06 301 GLY A C 1
ATOM 2361 O O . GLY A 1 301 ? 2.736 -11.960 -24.467 1.00 43.06 301 GLY A O 1
ATOM 2362 N N . PRO A 1 302 ? 2.054 -9.892 -23.904 1.00 38.59 302 PRO A N 1
ATOM 2363 C CA . PRO A 1 302 ? 3.034 -9.173 -24.726 1.00 38.59 302 PRO A CA 1
ATOM 2364 C C . PRO A 1 302 ? 4.487 -9.543 -24.423 1.00 38.59 302 PRO A C 1
ATOM 2366 O O . PRO A 1 302 ? 5.368 -9.257 -25.207 1.00 38.59 302 PRO A O 1
ATOM 2369 N N . ILE A 1 303 ? 4.764 -10.200 -23.294 1.00 40.22 303 ILE A N 1
ATOM 2370 C CA . ILE A 1 303 ? 6.114 -10.623 -22.906 1.00 40.22 303 ILE A CA 1
ATOM 2371 C C . ILE A 1 303 ? 6.646 -11.721 -23.834 1.00 40.22 303 ILE A C 1
ATOM 2373 O O . ILE A 1 303 ? 7.841 -11.747 -24.107 1.00 40.22 303 ILE A O 1
ATOM 2377 N N . LEU A 1 304 ? 5.792 -12.621 -24.336 1.00 35.81 304 LEU A N 1
ATOM 2378 C CA . LEU A 1 304 ? 6.231 -13.628 -25.305 1.00 35.81 304 LEU A CA 1
ATOM 2379 C C . LEU A 1 304 ? 6.362 -13.052 -26.720 1.00 35.81 304 LEU A C 1
ATOM 2381 O O . LEU A 1 304 ? 7.255 -13.485 -27.440 1.00 35.81 304 LEU A O 1
ATOM 2385 N N . SER A 1 305 ? 5.550 -12.056 -27.098 1.00 36.88 305 SER A N 1
ATOM 2386 C CA . SER A 1 305 ? 5.702 -11.363 -28.387 1.00 36.88 305 SER A CA 1
ATOM 2387 C C . SER A 1 305 ? 6.881 -10.383 -28.382 1.00 36.88 305 SER A C 1
ATOM 2389 O O . SER A 1 305 ? 7.701 -10.435 -29.280 1.00 36.88 305 SER A O 1
ATOM 2391 N N . GLU A 1 306 ? 7.050 -9.572 -27.333 1.00 38.09 306 GLU A N 1
ATOM 2392 C CA . GLU A 1 306 ? 8.185 -8.649 -27.156 1.00 38.09 306 GLU A CA 1
ATOM 2393 C C . GLU A 1 306 ? 9.486 -9.399 -26.843 1.00 38.09 306 GLU A C 1
ATOM 2395 O O . GLU A 1 306 ? 10.560 -8.982 -27.262 1.00 38.09 306 GLU A O 1
ATOM 2400 N N . GLY A 1 307 ? 9.417 -10.514 -26.110 1.00 37.97 307 GLY A N 1
ATOM 2401 C CA . GLY A 1 307 ? 10.550 -11.413 -25.896 1.00 37.97 307 GLY A CA 1
ATOM 2402 C C . GLY A 1 307 ? 10.949 -12.137 -27.179 1.00 37.97 307 GLY A C 1
ATOM 2403 O O . GLY A 1 307 ? 12.141 -12.307 -27.416 1.00 37.97 307 GLY A O 1
ATOM 2404 N N . GLY A 1 308 ? 9.971 -12.498 -28.018 1.00 38.94 308 GLY A N 1
ATOM 2405 C CA . GLY A 1 308 ? 10.172 -12.956 -29.392 1.00 38.94 308 GLY A CA 1
ATOM 2406 C C . GLY A 1 308 ? 10.854 -11.889 -30.241 1.00 38.94 308 GLY A C 1
ATOM 2407 O O . GLY A 1 308 ? 11.911 -12.162 -30.780 1.00 38.94 308 GLY A O 1
ATOM 2408 N N . ASP A 1 309 ? 10.363 -10.648 -30.226 1.00 40.69 309 ASP A N 1
ATOM 2409 C CA . ASP A 1 309 ? 10.968 -9.522 -30.948 1.00 40.69 309 ASP A CA 1
ATOM 2410 C C . ASP A 1 309 ? 12.384 -9.194 -30.444 1.00 40.69 309 ASP A C 1
ATOM 2412 O O . ASP A 1 309 ? 13.274 -8.880 -31.227 1.00 40.69 309 ASP A O 1
ATOM 2416 N N . VAL A 1 310 ? 12.644 -9.280 -29.135 1.00 38.97 310 VAL A N 1
ATOM 2417 C CA . VAL A 1 310 ? 13.986 -9.087 -28.563 1.00 38.97 310 VAL A CA 1
ATOM 2418 C C . VAL A 1 310 ? 14.910 -10.246 -28.933 1.00 38.97 310 VAL A C 1
ATOM 2420 O O . VAL A 1 310 ? 16.072 -9.999 -29.243 1.00 38.97 310 VAL A O 1
ATOM 2423 N N . LEU A 1 311 ? 14.426 -11.489 -28.932 1.00 40.50 311 LEU A N 1
ATOM 2424 C CA . LEU A 1 311 ? 15.193 -12.659 -29.367 1.00 40.50 311 LEU A CA 1
ATOM 2425 C C . LEU A 1 311 ? 15.430 -12.663 -30.882 1.00 40.50 311 LEU A C 1
ATOM 2427 O O . LEU A 1 311 ? 16.531 -13.007 -31.294 1.00 40.50 311 LEU A O 1
ATOM 2431 N N . ASP A 1 312 ? 14.473 -12.207 -31.686 1.00 45.62 312 ASP A N 1
ATOM 2432 C CA . ASP A 1 312 ? 14.581 -12.037 -33.137 1.00 45.62 312 ASP A CA 1
ATOM 2433 C C . ASP A 1 312 ? 15.517 -10.878 -33.483 1.00 45.62 312 ASP A C 1
ATOM 2435 O O . ASP A 1 312 ? 16.304 -10.965 -34.421 1.00 45.62 312 ASP A O 1
ATOM 2439 N N . VAL A 1 313 ? 15.529 -9.809 -32.684 1.00 43.44 313 VAL A N 1
ATOM 2440 C CA . VAL A 1 313 ? 16.489 -8.708 -32.826 1.00 43.44 313 VAL A CA 1
ATOM 2441 C C . VAL A 1 313 ? 17.889 -9.102 -32.335 1.00 43.44 313 VAL A C 1
ATOM 2443 O O . VAL A 1 313 ? 18.872 -8.647 -32.915 1.00 43.44 313 VAL A O 1
ATOM 2446 N N . ILE A 1 314 ? 18.007 -9.964 -31.320 1.00 40.75 314 ILE A N 1
ATOM 2447 C CA . ILE A 1 314 ? 19.281 -10.562 -30.874 1.00 40.75 314 ILE A CA 1
ATOM 2448 C C . ILE A 1 314 ? 19.775 -11.634 -31.865 1.00 40.75 314 ILE A C 1
ATOM 2450 O O . ILE A 1 314 ? 20.983 -11.818 -32.000 1.00 40.75 314 ILE A O 1
ATOM 2454 N N . GLY A 1 315 ? 18.859 -12.329 -32.542 1.00 43.81 315 GLY A N 1
ATOM 2455 C CA . GLY A 1 315 ? 19.129 -13.310 -33.594 1.00 43.81 315 GLY A CA 1
ATOM 2456 C C . GLY A 1 315 ? 19.399 -12.679 -34.961 1.00 43.81 315 GLY A C 1
ATOM 2457 O O . GLY A 1 315 ? 20.080 -13.280 -35.787 1.00 43.81 315 GLY A O 1
ATOM 2458 N N . SER A 1 316 ? 18.924 -11.453 -35.196 1.00 42.97 316 SER A N 1
ATOM 2459 C CA . SER A 1 316 ? 19.337 -10.631 -36.331 1.00 42.97 316 SER A CA 1
ATOM 2460 C C . SER A 1 316 ? 20.789 -10.188 -36.133 1.00 42.97 316 SER A C 1
ATOM 2462 O O . SER A 1 316 ? 21.172 -9.813 -35.031 1.00 42.97 316 SER A O 1
ATOM 2464 N N . GLU A 1 317 ? 21.605 -10.169 -37.188 1.00 46.34 317 GLU A N 1
ATOM 2465 C CA . GLU A 1 317 ? 23.039 -9.808 -37.148 1.00 46.34 317 GLU A CA 1
ATOM 2466 C C . GLU A 1 317 ? 23.350 -8.375 -36.645 1.00 46.34 317 GLU A C 1
ATOM 2468 O O . GLU A 1 317 ? 24.493 -7.914 -36.684 1.00 46.34 317 GLU A O 1
ATOM 2473 N N . ARG A 1 318 ? 22.356 -7.632 -36.145 1.00 53.38 318 ARG A N 1
ATOM 2474 C CA . ARG A 1 318 ? 22.578 -6.367 -35.447 1.00 53.38 318 ARG A CA 1
ATOM 2475 C C . ARG A 1 318 ? 23.083 -6.654 -34.029 1.00 53.38 318 ARG A C 1
ATOM 2477 O O . ARG A 1 318 ? 22.414 -7.347 -33.269 1.00 53.38 318 ARG A O 1
ATOM 2484 N N . PRO A 1 319 ? 24.218 -6.074 -33.599 1.00 57.97 319 PRO A N 1
ATOM 2485 C CA . PRO A 1 319 ? 24.722 -6.296 -32.251 1.00 57.97 319 PRO A CA 1
ATOM 2486 C C . PRO A 1 319 ? 23.672 -5.831 -31.232 1.00 57.97 319 PRO A C 1
ATOM 2488 O O . PRO A 1 319 ? 23.347 -4.643 -31.173 1.00 57.97 319 PRO A O 1
ATOM 2491 N N . GLY A 1 320 ? 23.164 -6.756 -30.405 1.00 64.12 320 GLY A N 1
ATOM 2492 C CA . GLY A 1 320 ? 22.043 -6.536 -29.473 1.00 64.12 320 GLY A CA 1
ATOM 2493 C C . GLY A 1 320 ? 22.182 -5.323 -28.537 1.00 64.12 320 GLY A C 1
ATOM 2494 O O . GLY A 1 320 ? 21.197 -4.829 -27.994 1.00 64.12 320 GLY A O 1
ATOM 2495 N N . ARG A 1 321 ? 23.390 -4.762 -28.400 1.00 66.81 321 ARG A N 1
ATOM 2496 C CA . ARG A 1 321 ? 23.626 -3.474 -27.733 1.00 66.81 321 ARG A CA 1
ATOM 2497 C C . ARG A 1 321 ? 22.910 -2.296 -28.389 1.00 66.81 321 ARG A C 1
ATOM 2499 O O . ARG A 1 321 ? 22.353 -1.480 -27.661 1.00 66.81 321 ARG A O 1
ATOM 2506 N N . GLU A 1 322 ? 22.926 -2.173 -29.716 1.00 73.56 322 GLU A N 1
ATOM 2507 C CA . GLU A 1 322 ? 22.290 -1.031 -30.394 1.00 73.56 322 GLU A CA 1
ATOM 2508 C C . GLU A 1 322 ? 20.761 -1.135 -30.331 1.00 73.56 322 GLU A C 1
ATOM 2510 O O . GLU A 1 322 ? 20.090 -0.130 -30.111 1.00 73.56 322 GLU A O 1
ATOM 2515 N N . ALA A 1 323 ? 20.213 -2.350 -30.384 1.00 64.81 323 ALA A N 1
ATOM 2516 C CA . ALA A 1 323 ? 18.790 -2.597 -30.167 1.00 64.81 323 ALA A CA 1
ATOM 2517 C C . ALA A 1 323 ? 18.327 -2.199 -28.758 1.00 64.81 323 ALA A C 1
ATOM 2519 O O . ALA A 1 323 ? 17.365 -1.446 -28.606 1.00 64.81 323 ALA A O 1
ATOM 2520 N N . ILE A 1 324 ? 19.055 -2.635 -27.722 1.00 63.91 324 ILE A N 1
ATOM 2521 C CA . ILE A 1 324 ? 18.768 -2.257 -26.332 1.00 63.91 324 ILE A CA 1
ATOM 2522 C C . ILE A 1 324 ? 18.886 -0.740 -26.155 1.00 63.91 324 ILE A C 1
ATOM 2524 O O . ILE A 1 324 ? 18.030 -0.107 -25.541 1.00 63.91 324 ILE A O 1
ATOM 2528 N N . LYS A 1 325 ? 19.919 -0.126 -26.730 1.00 74.69 325 LYS A N 1
ATOM 2529 C CA . LYS A 1 325 ? 20.147 1.321 -26.676 1.00 74.69 325 LYS A CA 1
ATOM 2530 C C . LYS A 1 325 ? 19.027 2.112 -27.351 1.00 74.69 325 LYS A C 1
ATOM 2532 O O . LYS A 1 325 ? 18.659 3.161 -26.819 1.00 74.69 325 LYS A O 1
ATOM 2537 N N . GLU A 1 326 ? 18.491 1.630 -28.469 1.00 72.19 326 GLU A N 1
ATOM 2538 C CA . GLU A 1 326 ? 17.365 2.248 -29.174 1.00 72.19 326 GLU A CA 1
ATOM 2539 C C . GLU A 1 326 ? 16.046 2.052 -28.414 1.00 72.19 326 GLU A C 1
ATOM 2541 O O . GLU A 1 326 ? 15.300 3.012 -28.231 1.00 72.19 326 GLU A O 1
ATOM 2546 N N . GLY A 1 327 ? 15.814 0.864 -27.848 1.00 67.62 327 GLY A N 1
ATOM 2547 C CA . GLY A 1 327 ? 14.698 0.609 -26.934 1.00 67.62 327 GLY A CA 1
ATOM 2548 C C . GLY A 1 327 ? 14.732 1.519 -25.700 1.00 67.62 327 GLY A C 1
ATOM 2549 O O . GLY A 1 327 ? 13.720 2.117 -25.342 1.00 67.62 327 GLY A O 1
ATOM 2550 N N . LEU A 1 328 ? 15.911 1.728 -25.097 1.00 67.69 328 LEU A N 1
ATOM 2551 C CA . LEU A 1 328 ? 16.076 2.655 -23.973 1.00 67.69 328 LEU A CA 1
ATOM 2552 C C . LEU A 1 328 ? 15.721 4.091 -24.358 1.00 67.69 328 LEU A C 1
ATOM 2554 O O . LEU A 1 328 ? 15.082 4.768 -23.561 1.00 67.69 328 LEU A O 1
ATOM 2558 N N . LYS A 1 329 ? 16.084 4.567 -25.557 1.00 74.75 329 LYS A N 1
ATOM 2559 C CA . LYS A 1 329 ? 15.735 5.930 -26.006 1.00 74.75 329 LYS A CA 1
ATOM 2560 C C . LYS A 1 329 ? 14.227 6.155 -26.097 1.00 74.75 329 LYS A C 1
ATOM 2562 O O . LYS A 1 329 ? 13.804 7.300 -25.961 1.00 74.75 329 LYS A O 1
ATOM 2567 N N . ARG A 1 330 ? 13.444 5.090 -26.299 1.00 67.94 330 ARG A N 1
ATOM 2568 C CA . ARG A 1 330 ? 11.977 5.141 -26.347 1.00 67.94 330 ARG A CA 1
ATOM 2569 C C . ARG A 1 330 ? 11.328 5.275 -24.966 1.00 67.94 330 ARG A C 1
ATOM 2571 O O . ARG A 1 330 ? 10.153 5.613 -24.903 1.00 67.94 330 ARG A O 1
ATOM 2578 N N . ILE A 1 331 ? 12.064 5.069 -23.866 1.00 59.38 331 ILE A N 1
ATOM 2579 C CA . ILE A 1 331 ? 11.551 5.345 -22.515 1.00 59.38 331 ILE A CA 1
ATOM 2580 C C . ILE A 1 331 ? 11.428 6.869 -22.342 1.00 59.38 331 ILE A C 1
ATOM 2582 O O . ILE A 1 331 ? 12.445 7.571 -22.401 1.00 59.38 331 ILE A O 1
ATOM 2586 N N . PRO A 1 332 ? 10.235 7.423 -22.086 1.00 48.28 332 PRO A N 1
ATOM 2587 C CA . PRO A 1 332 ? 10.082 8.865 -21.934 1.00 48.28 332 PRO A CA 1
ATOM 2588 C C . PRO A 1 332 ? 10.870 9.401 -20.737 1.00 48.28 332 PRO A C 1
ATOM 2590 O O . PRO A 1 332 ? 11.034 8.713 -19.729 1.00 48.28 332 PRO A O 1
ATOM 2593 N N . VAL A 1 333 ? 11.331 10.653 -20.841 1.00 62.56 333 VAL A N 1
ATOM 2594 C CA . VAL A 1 333 ? 12.060 11.425 -19.809 1.00 62.56 333 VAL A CA 1
ATOM 2595 C C . VAL A 1 333 ? 13.445 10.866 -19.447 1.00 62.56 333 VAL A C 1
ATOM 2597 O O . VAL A 1 333 ? 14.439 11.590 -19.485 1.00 62.56 333 VAL A O 1
ATOM 2600 N N . ALA A 1 334 ? 13.552 9.577 -19.134 1.00 68.12 334 ALA A N 1
ATOM 2601 C CA . ALA A 1 334 ? 14.793 8.930 -18.728 1.00 68.12 334 ALA A CA 1
ATOM 2602 C C . ALA A 1 334 ? 15.560 8.307 -19.903 1.00 68.12 334 ALA A C 1
ATOM 2604 O O . ALA A 1 334 ? 16.763 8.082 -19.781 1.00 68.12 334 ALA A O 1
ATOM 2605 N N . GLY A 1 335 ? 14.915 8.052 -21.044 1.00 72.69 335 GLY A N 1
ATOM 2606 C CA . GLY A 1 335 ? 15.442 7.164 -22.078 1.00 72.69 335 GLY A CA 1
ATOM 2607 C C . GLY A 1 335 ? 16.791 7.558 -22.655 1.00 72.69 335 GLY A C 1
ATOM 2608 O O . GLY A 1 335 ? 17.691 6.727 -22.751 1.00 72.69 335 GLY A O 1
ATOM 2609 N N . ARG A 1 336 ? 17.003 8.848 -22.940 1.00 77.69 336 ARG A N 1
ATOM 2610 C CA . ARG A 1 336 ? 18.316 9.350 -23.387 1.00 77.69 336 ARG A CA 1
ATOM 2611 C C . ARG A 1 336 ? 19.399 9.179 -22.316 1.00 77.69 336 ARG A C 1
ATOM 2613 O O . ARG A 1 336 ? 20.532 8.833 -22.641 1.00 77.69 336 ARG A O 1
ATOM 2620 N N . GLY A 1 337 ? 19.058 9.399 -21.045 1.00 74.94 337 GLY A N 1
ATOM 2621 C CA . GLY A 1 337 ? 19.974 9.210 -19.918 1.00 74.94 337 GLY A CA 1
ATOM 2622 C C . GLY A 1 337 ? 20.298 7.736 -19.667 1.00 74.94 337 GLY A C 1
ATOM 2623 O O . GLY A 1 337 ? 21.457 7.394 -19.451 1.00 74.94 337 GLY A O 1
ATOM 2624 N N . LEU A 1 338 ? 19.293 6.862 -19.754 1.00 69.94 338 LEU A N 1
ATOM 2625 C CA . LEU A 1 338 ? 19.442 5.414 -19.613 1.00 69.94 338 LEU A CA 1
ATOM 2626 C C . LEU A 1 338 ? 20.245 4.821 -20.766 1.00 69.94 338 LEU A C 1
ATOM 2628 O O . LEU A 1 338 ? 21.143 4.024 -20.522 1.00 69.94 338 LEU A O 1
ATOM 2632 N N . SER A 1 339 ? 19.982 5.267 -21.995 1.00 77.50 339 SER A N 1
ATOM 2633 C CA . SER A 1 339 ? 20.729 4.886 -23.196 1.00 77.50 339 SER A CA 1
ATOM 2634 C C . SER A 1 339 ? 22.218 5.235 -23.063 1.00 77.50 339 SER A C 1
ATOM 2636 O O . SER A 1 339 ? 23.073 4.386 -23.312 1.00 77.50 339 SER A O 1
ATOM 2638 N N . LYS A 1 340 ? 22.543 6.440 -22.562 1.00 79.56 340 LYS A N 1
ATOM 2639 C CA . LYS A 1 340 ? 23.928 6.836 -22.246 1.00 79.56 340 LYS A CA 1
ATOM 2640 C C . LYS A 1 340 ? 24.551 5.968 -21.150 1.00 79.56 340 LYS A C 1
ATOM 2642 O O . LYS A 1 340 ? 25.629 5.426 -21.358 1.00 79.56 340 LYS A O 1
ATOM 2647 N N . SER A 1 341 ? 23.865 5.778 -20.021 1.00 71.06 341 SER A N 1
ATOM 2648 C CA . SER A 1 341 ? 24.378 4.948 -18.922 1.00 71.06 341 SER A CA 1
ATOM 2649 C C . SER A 1 341 ? 24.541 3.473 -19.306 1.00 71.06 341 SER A C 1
ATOM 2651 O O . SER A 1 341 ? 25.445 2.816 -18.803 1.00 71.06 341 SER A O 1
ATOM 2653 N N . PHE A 1 342 ? 23.703 2.947 -20.203 1.00 72.50 342 PHE A N 1
ATOM 2654 C CA . PHE A 1 342 ? 23.857 1.603 -20.761 1.00 72.50 342 PHE A CA 1
ATOM 2655 C C . PHE A 1 342 ? 25.079 1.518 -21.674 1.00 72.50 342 PHE A C 1
ATOM 2657 O O . PHE A 1 342 ? 25.881 0.595 -21.542 1.00 72.50 342 PHE A O 1
ATOM 2664 N N . ALA A 1 343 ? 25.262 2.504 -22.556 1.00 78.12 343 ALA A N 1
ATOM 2665 C CA . ALA A 1 343 ? 26.442 2.583 -23.409 1.00 78.12 343 ALA A CA 1
ATOM 2666 C C . ALA A 1 343 ? 27.734 2.679 -22.581 1.00 78.12 343 ALA A C 1
ATOM 2668 O O . ALA A 1 343 ? 28.710 2.025 -22.916 1.00 78.12 343 ALA A O 1
ATOM 2669 N N . GLU A 1 344 ? 27.735 3.434 -21.478 1.00 75.06 344 GLU A N 1
ATOM 2670 C CA . GLU A 1 344 ? 28.864 3.527 -20.542 1.00 75.06 344 GLU A CA 1
ATOM 2671 C C . GLU A 1 344 ? 29.116 2.215 -19.792 1.00 75.06 344 GLU A C 1
ATOM 2673 O O . GLU A 1 344 ? 30.251 1.754 -19.746 1.00 75.06 344 GLU A O 1
ATOM 2678 N N . ALA A 1 345 ? 28.070 1.590 -19.244 1.00 62.34 345 ALA A N 1
ATOM 2679 C CA . ALA A 1 345 ? 28.179 0.353 -18.466 1.00 62.34 345 ALA A CA 1
ATOM 2680 C C . ALA A 1 345 ? 28.554 -0.879 -19.304 1.00 62.34 345 ALA A C 1
ATOM 2682 O O . ALA A 1 345 ? 28.879 -1.921 -18.742 1.00 62.34 345 ALA A O 1
ATOM 2683 N N . THR A 1 346 ? 28.466 -0.778 -20.630 1.00 63.22 346 THR A N 1
ATOM 2684 C CA . THR A 1 346 ? 28.822 -1.854 -21.555 1.00 63.22 346 THR A CA 1
ATOM 2685 C C . THR A 1 346 ? 30.132 -1.590 -22.293 1.00 63.22 346 THR A C 1
ATOM 2687 O O . THR A 1 346 ? 30.538 -2.425 -23.096 1.00 63.22 346 THR A O 1
ATOM 2690 N N . LYS A 1 347 ? 30.845 -0.483 -22.048 1.00 74.25 347 LYS A N 1
ATOM 2691 C CA . LYS A 1 347 ? 32.194 -0.326 -22.617 1.00 74.25 347 LYS A CA 1
ATOM 2692 C C . LYS A 1 347 ? 33.091 -1.496 -22.159 1.00 74.25 347 LYS A C 1
ATOM 2694 O O . LYS A 1 347 ? 32.975 -1.876 -20.994 1.00 74.25 347 LYS A O 1
ATOM 2699 N N . PRO A 1 348 ? 33.848 -2.118 -23.085 1.00 63.34 348 PRO A N 1
ATOM 2700 C CA . PRO A 1 348 ? 34.728 -3.242 -22.773 1.00 63.34 348 PRO A CA 1
ATOM 2701 C C . PRO A 1 348 ? 35.816 -2.863 -21.770 1.00 63.34 348 PRO A C 1
ATOM 2703 O O . PRO A 1 348 ? 36.199 -1.668 -21.742 1.00 63.34 348 PRO A O 1
#